Protein AF-0000000068763273 (afdb_homodimer)

Sequence (334 aa):
MLQVAVQGANAMRDIQFARLALFHGQPDSAKKLTDDAAALLAADDASWAKFVKTDAKAKMIADRYVIINASIALSEDYVATPEKESAIQSANEKLAKGDQKGAIDTLRLAGIGVIENQYLMPLNQTRKAVAQAQELLKAGKYYEANLVLKGAEEGIVVDSEMLVAGNMLQVAVQGANAMRDIQFARLALFHGQPDSAKKLTDDAAALLAADDASWAKFVKTDAKAKMIADRYVIINASIALSEDYVATPEKESAIQSANEKLAKGDQKGAIDTLRLAGIGVIENQYLMPLNQTRKAVAQAQELLKAGKYYEANLVLKGAEEGIVVDSEMLVAGN

Foldseek 3Di:
DQDADQLQVQLLVLLVVLLVCLVVPNLVSSLVSLVSSLVSLVDDPVVQVSQFDDPDDDPDPPFTWGFHDKDKDWDPPDDDDPLQVVLQVVLVVCVVVVNNVVSVVSNQVSQIKMKMKTKIFRSVLLSVLSVVLNVCSVVVVSVVSSVSSVVRSVRIDIDMDTPHGGD/DQDADQLQVQLLVLLVVLLVCLVVPNLVSSLVSLVSSLVSLVDDPVVQVSQFDDPPPPPDPPFTWGFHDKDKDWDPPDDDDPLQVVLQVVLVVCVVVVNNVVSVVSNQVSQIKMKMKTKIFRSVLLSVLSVVLNVCSVVVVSVVSSVSSVVRNVRIDIDMDTPHGGD

Secondary structure (DSSP, 8-state):
-----HHHHHHHHHHHHHHHHHHTT-HHHHHHHHHHHHHHHTS-HHHHHTTB-SS--TT--SS-EEEEEEEEEE-TT----HHHHHHHHHHHHHHHTT-HHHHHHHHHHTT--EEEEEEEEEHHHHHHHHHHHHHHHHTT-HHHHHHHHHHHHHT-EEEEEEEE---/-----HHHHHHHHHHHHHHHHHHTT-HHHHHHHHHHHHHHHTS-HHHHHTTB-SSS-TTS-SS-EEEEEEEEEE-TT----HHHHHHHHHHHHHHHTT-HHHHHHHHHHTT--EEEEEEEEEHHHHHHHHHHHHHHHHTT-HHHHHHHHHHHHHT-EEEEEEEE---

InterPro domains:
  IPR021236 Uncharacterised protein family YfdX [NF007645] (3-166)
  IPR021236 Uncharacterised protein family YfdX [PF10938] (11-162)

Structure (mmCIF, N/CA/C/O backbone):
data_AF-0000000068763273-model_v1
#
loop_
_entity.id
_entity.type
_entity.pdbx_description
1 polymer 'YfdX protein'
#
loop_
_atom_site.group_PDB
_atom_site.id
_atom_site.type_symbol
_atom_site.label_atom_id
_atom_site.label_alt_id
_atom_site.label_comp_id
_atom_site.label_asym_id
_atom_site.label_entity_id
_atom_site.label_seq_id
_atom_site.pdbx_PDB_ins_code
_atom_site.Cartn_x
_atom_site.Cartn_y
_atom_site.Cartn_z
_atom_site.occupancy
_atom_site.B_iso_or_equiv
_atom_site.auth_seq_id
_atom_site.auth_comp_id
_atom_site.auth_asym_id
_atom_site.auth_atom_id
_atom_site.pdbx_PDB_model_num
ATOM 1 N N . MET A 1 1 ? -6.41 -30.469 -10.773 1 52.53 1 MET A N 1
ATOM 2 C CA . MET A 1 1 ? -6.211 -29.094 -10.305 1 52.53 1 MET A CA 1
ATOM 3 C C . MET A 1 1 ? -4.793 -28.625 -10.602 1 52.53 1 MET A C 1
ATOM 5 O O . MET A 1 1 ? -3.863 -29.422 -10.664 1 52.53 1 MET A O 1
ATOM 9 N N . LEU A 1 2 ? -4.73 -27.469 -11.164 1 65.5 2 LEU A N 1
ATOM 10 C CA . LEU A 1 2 ? -3.4 -26.984 -11.531 1 65.5 2 LEU A CA 1
ATOM 11 C C . LEU A 1 2 ? -2.473 -26.969 -10.328 1 65.5 2 LEU A C 1
ATOM 13 O O . LEU A 1 2 ? -2.875 -26.562 -9.234 1 65.5 2 LEU A O 1
ATOM 17 N N . GLN A 1 3 ? -1.461 -27.812 -10.375 1 82.81 3 GLN A N 1
ATOM 18 C CA . GLN A 1 3 ? -0.474 -27.844 -9.305 1 82.81 3 GLN A CA 1
ATOM 19 C C . GLN A 1 3 ? 0.311 -26.547 -9.227 1 82.81 3 GLN A C 1
ATOM 21 O O . GLN A 1 3 ? 0.82 -26.062 -10.234 1 82.81 3 GLN A O 1
ATOM 26 N N . VAL A 1 4 ? 0.179 -25.906 -8.141 1 90.62 4 VAL A N 1
ATOM 27 C CA . VAL A 1 4 ? 0.873 -24.641 -7.883 1 90.62 4 VAL A CA 1
ATOM 28 C C . VAL A 1 4 ? 1.956 -24.859 -6.832 1 90.62 4 VAL A C 1
ATOM 30 O O . VAL A 1 4 ? 1.748 -25.578 -5.855 1 90.62 4 VAL A O 1
ATOM 33 N N . ALA A 1 5 ? 3.055 -24.344 -7.102 1 92.88 5 ALA A N 1
ATOM 34 C CA . ALA A 1 5 ? 4.168 -24.484 -6.164 1 92.88 5 ALA A CA 1
ATOM 35 C C . ALA A 1 5 ? 4.027 -23.484 -5.008 1 92.88 5 ALA A C 1
ATOM 37 O O . ALA A 1 5 ? 4.461 -22.344 -5.113 1 92.88 5 ALA A O 1
ATOM 38 N N . VAL A 1 6 ? 3.576 -23.969 -3.898 1 93.06 6 VAL A N 1
ATOM 39 C CA . VAL A 1 6 ? 3.361 -23.141 -2.717 1 93.06 6 VAL A CA 1
ATOM 40 C C . VAL A 1 6 ? 4.699 -22.594 -2.221 1 93.06 6 VAL A C 1
ATOM 42 O O . VAL A 1 6 ? 4.777 -21.453 -1.768 1 93.06 6 VAL A O 1
ATOM 45 N N . GLN A 1 7 ? 5.715 -23.375 -2.318 1 95.62 7 GLN A N 1
ATOM 46 C CA . GLN A 1 7 ? 7.023 -22.922 -1.874 1 95.62 7 GLN A CA 1
ATOM 47 C C . GLN A 1 7 ? 7.492 -21.719 -2.693 1 95.62 7 GLN A C 1
ATOM 49 O O . GLN A 1 7 ? 8.133 -20.812 -2.162 1 95.62 7 GLN A O 1
ATOM 54 N N . GLY A 1 8 ? 7.207 -21.75 -4.012 1 97.31 8 GLY A N 1
ATOM 55 C CA . GLY A 1 8 ? 7.527 -20.609 -4.844 1 97.31 8 GLY A CA 1
ATOM 56 C C . GLY A 1 8 ? 6.727 -19.359 -4.484 1 97.31 8 GLY A C 1
ATOM 57 O O . GLY A 1 8 ? 7.266 -18.266 -4.449 1 97.31 8 GLY A O 1
ATOM 58 N N . ALA A 1 9 ? 5.445 -19.531 -4.195 1 97.12 9 ALA A N 1
ATOM 59 C CA . ALA A 1 9 ? 4.598 -18.422 -3.768 1 97.12 9 ALA A CA 1
ATOM 60 C C . ALA A 1 9 ? 5.109 -17.812 -2.463 1 97.12 9 ALA A C 1
ATOM 62 O O . ALA A 1 9 ? 5.145 -16.594 -2.314 1 97.12 9 ALA A O 1
ATOM 63 N N . ASN A 1 10 ? 5.469 -18.672 -1.556 1 97.94 10 ASN A N 1
ATOM 64 C CA . ASN A 1 10 ? 6.004 -18.203 -0.282 1 97.94 10 ASN A CA 1
ATOM 65 C C . ASN A 1 10 ? 7.316 -17.438 -0.47 1 97.94 10 ASN A C 1
ATOM 67 O O . ASN A 1 10 ? 7.566 -16.453 0.219 1 97.94 10 ASN A O 1
ATOM 71 N N . ALA A 1 11 ? 8.125 -17.953 -1.334 1 98.5 11 ALA A N 1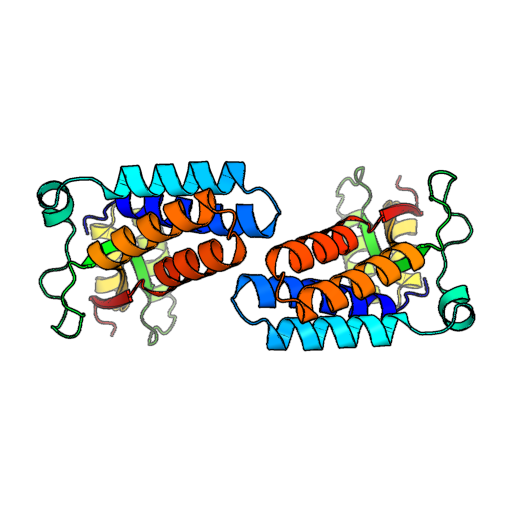
ATOM 72 C CA . ALA A 1 11 ? 9.367 -17.234 -1.627 1 98.5 11 ALA A CA 1
ATOM 73 C C . ALA A 1 11 ? 9.086 -15.836 -2.146 1 98.5 11 ALA A C 1
ATOM 75 O O . ALA A 1 11 ? 9.719 -14.867 -1.72 1 98.5 11 ALA A O 1
ATOM 76 N N . MET A 1 12 ? 8.102 -15.75 -3.053 1 98.69 12 MET A N 1
ATOM 77 C CA . MET A 1 12 ? 7.738 -14.445 -3.611 1 98.69 12 MET A CA 1
ATOM 78 C C . MET A 1 12 ? 7.172 -13.531 -2.533 1 98.69 12 MET A C 1
ATOM 80 O O . MET A 1 12 ? 7.441 -12.328 -2.525 1 98.69 12 MET A O 1
ATOM 84 N N . ARG A 1 13 ? 6.414 -14.062 -1.661 1 98.5 13 ARG A N 1
ATOM 85 C CA . ARG A 1 13 ? 5.887 -13.297 -0.537 1 98.5 13 ARG A CA 1
ATOM 86 C C . ARG A 1 13 ? 7.016 -12.75 0.335 1 98.5 13 ARG A C 1
ATOM 88 O O . ARG A 1 13 ? 7.012 -11.578 0.712 1 98.5 13 ARG A O 1
ATOM 95 N N . ASP A 1 14 ? 7.965 -13.609 0.635 1 98.88 14 ASP A N 1
ATOM 96 C CA . ASP A 1 14 ? 9.117 -13.18 1.427 1 98.88 14 ASP A CA 1
ATOM 97 C C . ASP A 1 14 ? 9.875 -12.062 0.725 1 98.88 14 ASP A C 1
ATOM 99 O O . ASP A 1 14 ? 10.352 -11.125 1.372 1 98.88 14 ASP A O 1
ATOM 103 N N . ILE A 1 15 ? 10 -12.219 -0.582 1 98.94 15 ILE A N 1
ATOM 104 C CA . ILE A 1 15 ? 10.664 -11.188 -1.372 1 98.94 15 ILE A CA 1
ATOM 105 C C . ILE A 1 15 ? 9.914 -9.859 -1.224 1 98.94 15 ILE A C 1
ATOM 107 O O . ILE A 1 15 ? 10.531 -8.82 -0.982 1 98.94 15 ILE A O 1
ATOM 111 N N . GLN A 1 16 ? 8.641 -9.898 -1.344 1 98.62 16 GLN A N 1
ATOM 112 C CA . GLN A 1 16 ? 7.816 -8.703 -1.205 1 98.62 16 GLN A CA 1
ATOM 113 C C . GLN A 1 16 ? 7.965 -8.086 0.185 1 98.62 16 GLN A C 1
ATOM 115 O O . GLN A 1 16 ? 8.141 -6.875 0.319 1 98.62 16 GLN A O 1
ATOM 120 N N . PHE A 1 17 ? 7.934 -8.883 1.164 1 98.81 17 PHE A N 1
ATOM 121 C CA . PHE A 1 17 ? 8.039 -8.406 2.537 1 98.81 17 PHE A CA 1
ATOM 122 C C . PHE A 1 17 ? 9.43 -7.855 2.812 1 98.81 17 PHE A C 1
ATOM 124 O O . PHE A 1 17 ? 9.594 -6.906 3.584 1 98.81 17 PHE A O 1
ATOM 131 N N . ALA A 1 18 ? 10.422 -8.484 2.244 1 98.94 18 ALA A N 1
ATOM 132 C CA . ALA A 1 18 ? 11.773 -7.961 2.395 1 98.94 18 ALA A CA 1
ATOM 133 C C . ALA A 1 18 ? 11.883 -6.539 1.854 1 98.94 18 ALA A C 1
ATOM 135 O O . ALA A 1 18 ? 12.492 -5.672 2.486 1 98.94 18 ALA A O 1
ATOM 136 N N . ARG A 1 19 ? 11.32 -6.324 0.702 1 98.94 19 ARG A N 1
ATOM 137 C CA . ARG A 1 19 ? 11.328 -4.98 0.134 1 98.94 19 ARG A CA 1
ATOM 138 C C . ARG A 1 19 ? 10.617 -3.992 1.056 1 98.94 19 ARG A C 1
ATOM 140 O O . ARG A 1 19 ? 11.117 -2.889 1.289 1 98.94 19 ARG A O 1
ATOM 147 N N . LEU A 1 20 ? 9.5 -4.406 1.573 1 98.75 20 LEU A N 1
ATOM 148 C CA . LEU A 1 20 ? 8.75 -3.541 2.482 1 98.75 20 LEU A CA 1
ATOM 149 C C . LEU A 1 20 ? 9.555 -3.264 3.75 1 98.75 20 LEU A C 1
ATOM 151 O O . LEU A 1 20 ? 9.562 -2.135 4.246 1 98.75 20 LEU A O 1
ATOM 155 N N . ALA A 1 21 ? 10.172 -4.301 4.238 1 98.88 21 ALA A N 1
ATOM 156 C CA . ALA A 1 21 ? 11.008 -4.117 5.422 1 98.88 21 ALA A CA 1
ATOM 157 C C . ALA A 1 21 ? 12.094 -3.072 5.172 1 98.88 21 ALA A C 1
ATOM 159 O O . ALA A 1 21 ? 12.352 -2.223 6.027 1 98.88 21 ALA A O 1
ATOM 160 N N . LEU A 1 22 ? 12.688 -3.123 4 1 98.88 22 LEU A N 1
ATOM 161 C CA . LEU A 1 22 ? 13.68 -2.121 3.633 1 98.88 22 LEU A CA 1
ATOM 162 C C . LEU A 1 22 ? 13.047 -0.735 3.547 1 98.88 22 LEU A C 1
ATOM 164 O O . LEU A 1 22 ? 13.594 0.235 4.074 1 98.88 22 LEU A O 1
ATOM 168 N N . PHE A 1 23 ? 11.891 -0.666 2.947 1 98.62 23 PHE A N 1
ATOM 169 C CA . PHE A 1 23 ? 11.18 0.598 2.791 1 98.62 23 PHE A CA 1
ATOM 170 C C . PHE A 1 23 ? 10.883 1.221 4.148 1 98.62 23 PHE A C 1
ATOM 172 O O . PHE A 1 23 ? 10.898 2.443 4.297 1 98.62 23 PHE A O 1
ATOM 179 N N . HIS A 1 24 ? 10.719 0.433 5.141 1 98.31 24 HIS A N 1
ATOM 180 C CA . HIS A 1 24 ? 10.383 0.896 6.48 1 98.31 24 HIS A CA 1
ATOM 181 C C . HIS A 1 24 ? 11.617 0.993 7.363 1 98.31 24 HIS A C 1
ATOM 183 O O . HIS A 1 24 ? 11.516 1.242 8.562 1 98.31 24 HIS A O 1
ATOM 189 N N . GLY A 1 25 ? 12.836 0.728 6.84 1 98.31 25 GLY A N 1
ATOM 190 C CA . GLY A 1 25 ? 14.07 0.897 7.582 1 98.31 25 GLY A CA 1
ATOM 191 C C . GLY A 1 25 ? 14.383 -0.272 8.5 1 98.31 25 GLY A C 1
ATOM 192 O O . GLY A 1 25 ? 14.922 -0.086 9.594 1 98.31 25 GLY A O 1
ATOM 193 N N . GLN A 1 26 ? 14.039 -1.427 8.07 1 98.69 26 GLN A N 1
ATOM 194 C CA . GLN A 1 26 ? 14.273 -2.633 8.859 1 98.69 26 GLN A CA 1
ATOM 195 C C . GLN A 1 26 ? 15.188 -3.607 8.117 1 98.69 26 GLN A C 1
ATOM 197 O O . GLN A 1 26 ? 14.742 -4.684 7.707 1 98.69 26 GLN A O 1
ATOM 202 N N . PRO A 1 27 ? 16.484 -3.348 8.016 1 98.62 27 PRO A N 1
ATOM 203 C CA . PRO A 1 27 ? 17.391 -4.164 7.211 1 98.62 27 PRO A CA 1
ATOM 204 C C . PRO A 1 27 ? 17.578 -5.574 7.773 1 98.62 27 PRO A C 1
ATOM 206 O O . PRO A 1 27 ? 17.75 -6.527 7.012 1 98.62 27 PRO A O 1
ATOM 209 N N . ASP A 1 28 ? 17.516 -5.734 9.094 1 98.75 28 ASP A N 1
ATOM 210 C CA . ASP A 1 28 ? 17.672 -7.066 9.672 1 98.75 28 ASP A CA 1
ATOM 211 C C . ASP A 1 28 ? 16.5 -7.973 9.273 1 98.75 28 ASP A C 1
ATOM 213 O O . ASP A 1 28 ? 16.719 -9.133 8.922 1 98.75 28 ASP A O 1
ATOM 217 N N . SER A 1 29 ? 15.375 -7.422 9.367 1 98.88 29 SER A N 1
ATOM 218 C CA . SER A 1 29 ? 14.203 -8.172 8.914 1 98.88 29 SER A CA 1
ATOM 219 C C . SER A 1 29 ? 14.305 -8.508 7.434 1 98.88 29 SER A C 1
ATOM 221 O O . SER A 1 29 ? 13.977 -9.625 7.02 1 98.88 29 SER A O 1
ATOM 223 N N . ALA A 1 30 ? 14.742 -7.527 6.652 1 98.94 30 ALA A N 1
ATOM 224 C CA . ALA A 1 30 ? 14.891 -7.75 5.215 1 98.94 30 ALA A CA 1
ATOM 225 C C . ALA A 1 30 ? 15.891 -8.867 4.938 1 98.94 30 ALA A C 1
ATOM 227 O O . ALA A 1 30 ? 15.664 -9.711 4.062 1 98.94 30 ALA A O 1
ATOM 228 N N . LYS A 1 31 ? 16.953 -8.898 5.66 1 98.88 31 LYS A N 1
ATOM 229 C CA . LYS A 1 31 ? 17.969 -9.945 5.512 1 98.88 31 LYS A CA 1
ATOM 230 C C . LYS A 1 31 ? 17.375 -11.32 5.809 1 98.88 31 LYS A C 1
ATOM 232 O O . LYS A 1 31 ? 17.547 -12.266 5.031 1 98.88 31 LYS A O 1
ATOM 237 N N . LYS A 1 32 ? 16.688 -11.391 6.906 1 98.94 32 LYS A N 1
ATOM 238 C CA . LYS A 1 32 ? 16.078 -12.664 7.281 1 98.94 32 LYS A CA 1
ATOM 239 C C . LYS A 1 32 ? 15.094 -13.141 6.215 1 98.94 32 LYS A C 1
ATOM 241 O O . LYS A 1 32 ? 15.109 -14.312 5.824 1 98.94 32 LYS A O 1
ATOM 246 N N . LEU A 1 33 ? 14.227 -12.25 5.77 1 98.94 33 LEU A N 1
ATOM 247 C CA . LEU A 1 33 ? 13.219 -12.578 4.77 1 98.94 33 LEU A CA 1
ATOM 248 C C . LEU A 1 33 ? 13.875 -12.992 3.453 1 98.94 33 LEU A C 1
ATOM 250 O O . LEU A 1 33 ? 13.398 -13.906 2.783 1 98.94 33 LEU A O 1
ATOM 254 N N . THR A 1 34 ? 14.969 -12.281 3.062 1 98.94 34 THR A N 1
ATOM 255 C CA . THR A 1 34 ? 15.703 -12.641 1.856 1 98.94 34 THR A CA 1
ATOM 256 C C . THR A 1 34 ? 16.344 -14.016 2.004 1 98.94 34 THR A C 1
ATOM 258 O O . THR A 1 34 ? 16.312 -14.82 1.073 1 98.94 34 THR A O 1
ATOM 261 N N . ASP A 1 35 ? 16.859 -14.281 3.188 1 98.88 35 ASP A N 1
ATOM 262 C CA . ASP A 1 35 ? 17.438 -15.602 3.461 1 98.88 35 ASP A CA 1
ATOM 263 C C . ASP A 1 35 ? 16.359 -16.688 3.395 1 98.88 35 ASP A C 1
ATOM 265 O O . ASP A 1 35 ? 16.594 -17.766 2.842 1 98.88 35 ASP A O 1
ATOM 269 N N . ASP A 1 36 ? 15.227 -16.438 3.953 1 98.81 36 ASP A N 1
ATOM 270 C CA . ASP A 1 36 ? 14.125 -17.391 3.908 1 98.81 36 ASP A CA 1
ATOM 271 C C . ASP A 1 36 ? 13.695 -17.672 2.467 1 98.81 36 ASP A C 1
ATOM 273 O O . ASP A 1 36 ? 13.445 -18.812 2.1 1 98.81 36 ASP A O 1
ATOM 277 N N . ALA A 1 37 ? 13.602 -16.625 1.7 1 98.81 37 ALA A N 1
ATOM 278 C CA . ALA A 1 37 ? 13.266 -16.797 0.289 1 98.81 37 ALA A CA 1
ATOM 279 C C . ALA A 1 37 ? 14.297 -17.672 -0.413 1 98.81 37 ALA A C 1
ATOM 281 O O . ALA A 1 37 ? 13.938 -18.578 -1.18 1 98.81 37 ALA A O 1
ATOM 282 N N . ALA A 1 38 ? 15.602 -17.406 -0.15 1 98.75 38 ALA A N 1
ATOM 283 C CA . ALA A 1 38 ? 16.672 -18.203 -0.743 1 98.75 38 ALA A CA 1
ATOM 284 C C . ALA A 1 38 ? 16.531 -19.672 -0.383 1 98.75 38 ALA A C 1
ATOM 286 O O . ALA A 1 38 ? 16.703 -20.547 -1.237 1 98.75 38 ALA A O 1
ATOM 287 N N . ALA A 1 39 ? 16.172 -19.906 0.835 1 98.19 39 ALA A N 1
ATOM 288 C CA . ALA A 1 39 ? 16.016 -21.281 1.3 1 98.19 39 ALA A CA 1
ATOM 289 C C . ALA A 1 39 ? 14.859 -21.984 0.587 1 98.19 39 ALA A C 1
ATOM 291 O O . ALA A 1 39 ? 14.969 -23.141 0.199 1 98.19 39 ALA A O 1
ATOM 292 N N . LEU A 1 40 ? 13.773 -21.344 0.382 1 97.5 40 LEU A N 1
ATOM 293 C CA . LEU A 1 40 ? 12.602 -21.875 -0.293 1 97.5 40 LEU A CA 1
ATOM 294 C C . LEU A 1 40 ? 12.898 -22.156 -1.763 1 97.5 40 LEU A C 1
ATOM 296 O O . LEU A 1 40 ? 12.383 -23.125 -2.334 1 97.5 40 LEU A O 1
ATOM 300 N N . LEU A 1 41 ? 13.773 -21.344 -2.316 1 98 41 LEU A N 1
ATOM 301 C CA . LEU A 1 41 ? 14.086 -21.453 -3.738 1 98 41 LEU A CA 1
ATOM 302 C C . LEU A 1 41 ? 15.164 -22.5 -3.982 1 98 41 LEU A C 1
ATOM 304 O O . LEU A 1 41 ? 15.375 -22.922 -5.121 1 98 41 LEU A O 1
ATOM 308 N N . ALA A 1 42 ? 15.828 -22.891 -2.967 1 95.12 42 ALA A N 1
ATOM 309 C CA . ALA A 1 42 ? 17.047 -23.672 -3.09 1 95.12 42 ALA A CA 1
ATOM 310 C C . ALA A 1 42 ? 16.719 -25.141 -3.387 1 95.12 42 ALA A C 1
ATOM 312 O O . ALA A 1 42 ? 17.625 -25.938 -3.648 1 95.12 42 ALA A O 1
ATOM 313 N N . ALA A 1 43 ? 15.477 -25.5 -3.367 1 86.38 43 ALA A N 1
ATOM 314 C CA . ALA A 1 43 ? 15.156 -26.891 -3.695 1 86.38 43 ALA A CA 1
ATOM 315 C C . ALA A 1 43 ? 15.727 -27.281 -5.055 1 86.38 43 ALA A C 1
ATOM 317 O O . ALA A 1 43 ? 15.93 -26.422 -5.918 1 86.38 43 ALA A O 1
ATOM 318 N N . ASP A 1 44 ? 15.969 -28.562 -5.18 1 85.88 44 ASP A N 1
ATOM 319 C CA . ASP A 1 44 ? 16.562 -29.016 -6.43 1 85.88 44 ASP A CA 1
ATOM 320 C C . ASP A 1 44 ? 15.562 -28.938 -7.578 1 85.88 44 ASP A C 1
ATOM 322 O O . ASP A 1 44 ? 14.359 -28.797 -7.352 1 85.88 44 ASP A O 1
ATOM 326 N N . ASP A 1 45 ? 16.078 -28.969 -8.727 1 81.94 45 ASP A N 1
ATOM 327 C CA . ASP A 1 45 ? 15.273 -28.812 -9.938 1 81.94 45 ASP A CA 1
ATOM 328 C C . ASP A 1 45 ? 14.172 -29.859 -10.008 1 81.94 45 ASP A C 1
ATOM 330 O O . ASP A 1 45 ? 13.062 -29.578 -10.477 1 81.94 45 ASP A O 1
ATOM 334 N N . ALA A 1 46 ? 14.461 -31.094 -9.578 1 83.69 46 ALA A N 1
ATOM 335 C CA . ALA A 1 46 ? 13.484 -32.188 -9.617 1 83.69 46 ALA A CA 1
ATOM 336 C C . ALA A 1 46 ? 12.258 -31.859 -8.766 1 83.69 46 ALA A C 1
ATOM 338 O O . ALA A 1 46 ? 11.133 -32.188 -9.133 1 83.69 46 ALA A O 1
ATOM 339 N N . SER A 1 47 ? 12.531 -31.188 -7.762 1 89.5 47 SER A N 1
ATOM 340 C CA . SER A 1 47 ? 11.461 -30.797 -6.848 1 89.5 47 SER A CA 1
ATOM 341 C C . SER A 1 47 ? 10.523 -29.781 -7.488 1 89.5 47 SER A C 1
ATOM 343 O O . SER A 1 47 ? 9.359 -29.672 -7.102 1 89.5 47 SER A O 1
ATOM 345 N N . TRP A 1 48 ? 11.039 -29.062 -8.5 1 93.19 48 TRP A N 1
ATOM 346 C CA . TRP A 1 48 ? 10.273 -28 -9.148 1 93.19 48 TRP A CA 1
ATOM 347 C C . TRP A 1 48 ? 9.602 -28.516 -10.422 1 93.19 48 TRP A C 1
ATOM 349 O O . TRP A 1 48 ? 8.688 -27.891 -10.945 1 93.19 48 TRP A O 1
ATOM 359 N N . ALA A 1 49 ? 10.016 -29.641 -10.93 1 88.75 49 ALA A N 1
ATOM 360 C CA . ALA A 1 49 ? 9.688 -30.125 -12.273 1 88.75 49 ALA A CA 1
ATOM 361 C C . ALA A 1 49 ? 8.18 -30.234 -12.469 1 88.75 49 ALA A C 1
ATOM 363 O O . ALA A 1 49 ? 7.66 -29.875 -13.523 1 88.75 49 ALA A O 1
ATOM 364 N N . LYS A 1 50 ? 7.488 -30.703 -11.508 1 88.88 50 LYS A N 1
ATOM 365 C CA . LYS A 1 50 ? 6.055 -30.953 -11.648 1 88.88 50 LYS A CA 1
ATOM 366 C C . LYS A 1 50 ? 5.277 -29.641 -11.727 1 88.88 50 LYS A C 1
ATOM 368 O O . LYS A 1 50 ? 4.098 -29.641 -12.086 1 88.88 50 LYS A O 1
ATOM 373 N N . PHE A 1 51 ? 5.871 -28.625 -11.375 1 92 51 PHE A N 1
ATOM 374 C CA . PHE A 1 51 ? 5.199 -27.328 -11.359 1 92 51 PHE A CA 1
ATOM 375 C C . PHE A 1 51 ? 5.613 -26.5 -12.562 1 92 51 PHE A C 1
ATOM 377 O O . PHE A 1 51 ? 5.09 -25.406 -12.773 1 92 51 PHE A O 1
ATOM 384 N N . VAL A 1 52 ? 6.598 -26.875 -13.297 1 90.69 52 VAL A N 1
ATOM 385 C CA . VAL A 1 52 ? 7.121 -26.109 -14.422 1 90.69 52 VAL A CA 1
ATOM 386 C C . VAL A 1 52 ? 6.121 -26.156 -15.578 1 90.69 52 VAL A C 1
ATOM 388 O O . VAL A 1 52 ? 5.578 -27.203 -15.906 1 90.69 52 VAL A O 1
ATOM 391 N N . LYS A 1 53 ? 5.855 -24.969 -16.062 1 86.94 53 LYS A N 1
ATOM 392 C CA . LYS A 1 53 ? 5.004 -24.875 -17.25 1 86.94 53 LYS A CA 1
ATOM 393 C C . LYS A 1 53 ? 5.742 -25.375 -18.5 1 86.94 53 LYS A C 1
ATOM 395 O O . LYS A 1 53 ? 6.762 -24.797 -18.891 1 86.94 53 LYS A O 1
ATOM 400 N N . THR A 1 54 ? 5.383 -26.453 -19.078 1 78.62 54 THR A N 1
ATOM 401 C CA . THR A 1 54 ? 6.102 -27.094 -20.188 1 78.62 54 THR A CA 1
ATOM 402 C C . THR A 1 54 ? 5.59 -26.578 -21.531 1 78.62 54 THR A C 1
ATOM 404 O O . THR A 1 54 ? 6.324 -26.578 -22.516 1 78.62 54 THR A O 1
ATOM 407 N N . ASP A 1 55 ? 4.359 -26.156 -21.656 1 71.38 55 ASP A N 1
ATOM 408 C CA . ASP A 1 55 ? 3.844 -25.766 -22.953 1 71.38 55 ASP A CA 1
ATOM 409 C C . ASP A 1 55 ? 4.008 -24.266 -23.188 1 71.38 55 ASP A C 1
ATOM 411 O O . ASP A 1 55 ? 3.451 -23.703 -24.141 1 71.38 55 ASP A O 1
ATOM 415 N N . ALA A 1 56 ? 4.605 -23.578 -22.219 1 57.12 56 ALA A N 1
ATOM 416 C CA . ALA A 1 56 ? 4.535 -22.125 -22.391 1 57.12 56 ALA A CA 1
ATOM 417 C C . ALA A 1 56 ? 5.117 -21.703 -23.734 1 57.12 56 ALA A C 1
ATOM 419 O O . ALA A 1 56 ? 6.039 -22.344 -24.25 1 57.12 56 ALA A O 1
ATOM 420 N N . LYS A 1 57 ? 4.324 -21.016 -24.484 1 54.59 57 LYS A N 1
ATOM 421 C CA . LYS A 1 57 ? 4.77 -20.391 -25.734 1 54.59 57 LYS A CA 1
ATOM 422 C C . LYS A 1 57 ? 6.207 -19.891 -25.609 1 54.59 57 LYS A C 1
ATOM 424 O O . LYS A 1 57 ? 6.699 -19.688 -24.5 1 54.59 57 LYS A O 1
ATOM 429 N N . ALA A 1 58 ? 6.973 -19.672 -26.641 1 52.25 58 ALA A N 1
ATOM 430 C CA . ALA A 1 58 ? 8.312 -19.344 -27.109 1 52.25 58 ALA A CA 1
ATOM 431 C C . ALA A 1 58 ? 8.961 -18.266 -26.25 1 52.25 58 ALA A C 1
ATOM 433 O O . ALA A 1 58 ? 10.18 -18.094 -26.266 1 52.25 58 ALA A O 1
ATOM 434 N N . LYS A 1 59 ? 8.172 -17.344 -25.797 1 52.59 59 LYS A N 1
ATOM 435 C CA . LYS A 1 59 ? 8.945 -16.141 -25.469 1 52.59 59 LYS A CA 1
ATOM 436 C C . LYS A 1 59 ? 9.711 -16.328 -24.156 1 52.59 59 LYS A C 1
ATOM 438 O O . LYS A 1 59 ? 10.336 -15.383 -23.672 1 52.59 59 LYS A O 1
ATOM 443 N N . MET A 1 60 ? 9.5 -17.672 -23.594 1 55.03 60 MET A N 1
ATOM 444 C CA . MET A 1 60 ? 10.156 -17.766 -22.281 1 55.03 60 MET A CA 1
ATOM 445 C C . MET A 1 60 ? 11.672 -17.797 -22.438 1 55.03 60 MET A C 1
ATOM 447 O O . MET A 1 60 ? 12.195 -18.422 -23.375 1 55.03 60 MET A O 1
ATOM 451 N N . ILE A 1 61 ? 12.25 -16.859 -22.047 1 58.72 61 ILE A N 1
ATOM 452 C CA . ILE A 1 61 ? 13.711 -16.875 -21.953 1 58.72 61 ILE A CA 1
ATOM 453 C C . ILE A 1 61 ? 14.172 -18.219 -21.391 1 58.72 61 ILE A C 1
ATOM 455 O O . ILE A 1 61 ? 13.375 -18.984 -20.844 1 58.72 61 ILE A O 1
ATOM 459 N N . ALA A 1 62 ? 15.312 -18.578 -21.719 1 73.75 62 ALA A N 1
ATOM 460 C CA . ALA A 1 62 ? 16 -19.797 -21.281 1 73.75 62 ALA A CA 1
ATOM 461 C C . ALA A 1 62 ? 15.914 -19.953 -19.766 1 73.75 62 ALA A C 1
ATOM 463 O O . ALA A 1 62 ? 16.922 -19.797 -19.062 1 73.75 62 ALA A O 1
ATOM 464 N N . ASP A 1 63 ? 14.688 -19.969 -19.188 1 87.56 63 ASP A N 1
ATOM 465 C CA . ASP A 1 63 ? 14.477 -20.266 -17.781 1 87.56 63 ASP A CA 1
ATOM 466 C C . ASP A 1 63 ? 13.359 -21.297 -17.594 1 87.56 63 ASP A C 1
ATOM 468 O O . ASP A 1 63 ? 12.68 -21.656 -18.562 1 87.56 63 ASP A O 1
ATOM 472 N N . ARG A 1 64 ? 13.344 -21.938 -16.438 1 89.94 64 ARG A N 1
ATOM 473 C CA . ARG A 1 64 ? 12.211 -22.766 -16.047 1 89.94 64 ARG A CA 1
ATOM 474 C C . ARG A 1 64 ? 11.141 -21.938 -15.352 1 89.94 64 ARG A C 1
ATOM 476 O O . ARG A 1 64 ? 11.375 -21.375 -14.281 1 89.94 64 ARG A O 1
ATOM 483 N N . TYR A 1 65 ? 9.977 -21.891 -15.992 1 92.75 65 TYR A N 1
ATOM 484 C CA . TYR A 1 65 ? 8.883 -21.094 -15.445 1 92.75 65 TYR A CA 1
ATOM 485 C C 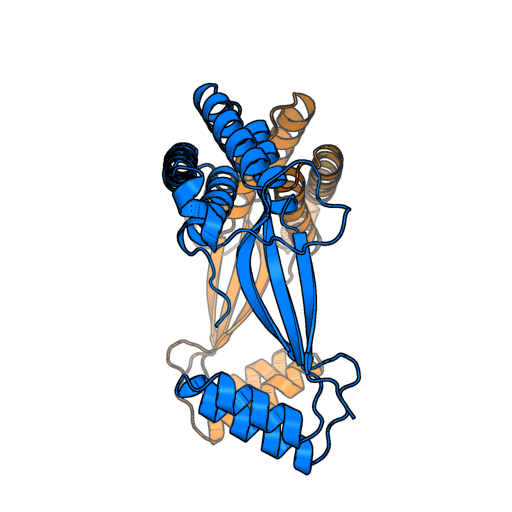. TYR A 1 65 ? 7.969 -21.938 -14.57 1 92.75 65 TYR A C 1
ATOM 487 O O . TYR A 1 65 ? 7.281 -22.844 -15.062 1 92.75 65 TYR A O 1
ATOM 495 N N . VAL A 1 66 ? 7.949 -21.609 -13.289 1 93.88 66 VAL A N 1
ATOM 496 C CA . VAL A 1 66 ? 7.219 -22.375 -12.281 1 93.88 66 VAL A CA 1
ATOM 497 C C . VAL A 1 66 ? 5.883 -21.688 -11.984 1 93.88 66 VAL A C 1
ATOM 499 O O . VAL A 1 66 ? 5.836 -20.484 -11.734 1 93.88 66 VAL A O 1
ATOM 502 N N . ILE A 1 67 ? 4.836 -22.422 -11.984 1 94.12 67 ILE A N 1
ATOM 503 C CA . ILE A 1 67 ? 3.529 -21.891 -11.617 1 94.12 67 ILE A CA 1
ATOM 504 C C . ILE A 1 67 ? 3.453 -21.703 -10.102 1 94.12 67 ILE A C 1
ATOM 506 O O . ILE A 1 67 ? 3.5 -22.672 -9.352 1 94.12 67 ILE A O 1
ATOM 510 N N . ILE A 1 68 ? 3.301 -20.469 -9.727 1 96 68 ILE A N 1
ATOM 511 C CA . ILE A 1 68 ? 3.344 -20.25 -8.289 1 96 68 ILE A CA 1
ATOM 512 C C . ILE A 1 68 ? 1.972 -19.797 -7.793 1 96 68 ILE A C 1
ATOM 514 O O . ILE A 1 68 ? 1.72 -19.75 -6.586 1 96 68 ILE A O 1
ATOM 518 N N . ASN A 1 69 ? 1.132 -19.391 -8.664 1 94.06 69 ASN A N 1
ATOM 519 C CA . ASN A 1 69 ? -0.252 -19.016 -8.383 1 94.06 69 ASN A CA 1
ATOM 520 C C . ASN A 1 69 ? -1.135 -19.172 -9.617 1 94.06 69 ASN A C 1
ATOM 522 O O . ASN A 1 69 ? -0.643 -19.125 -10.742 1 94.06 69 ASN A O 1
ATOM 526 N N . ALA A 1 70 ? -2.352 -19.422 -9.367 1 90.19 70 ALA A N 1
ATOM 527 C CA . ALA A 1 70 ? -3.34 -19.453 -10.438 1 90.19 70 ALA A CA 1
ATOM 528 C C . ALA A 1 70 ? -4.672 -18.859 -9.977 1 90.19 70 ALA A C 1
ATOM 530 O O . ALA A 1 70 ? -5.035 -19 -8.805 1 90.19 70 ALA A O 1
ATOM 531 N N . SER A 1 71 ? -5.301 -18.188 -10.93 1 89.81 71 SER A N 1
ATOM 532 C CA . SER A 1 71 ? -6.621 -17.641 -10.641 1 89.81 71 SER A CA 1
ATOM 533 C C . SER A 1 71 ? -7.582 -17.875 -11.805 1 89.81 71 SER A C 1
ATOM 535 O O . SER A 1 71 ? -7.152 -18.062 -12.945 1 89.81 71 SER A O 1
ATOM 537 N N . ILE A 1 72 ? -8.859 -17.969 -11.469 1 86.81 72 ILE A N 1
ATOM 538 C CA . ILE A 1 72 ? -9.922 -18.109 -12.461 1 86.81 72 ILE A CA 1
ATOM 539 C C . ILE A 1 72 ? -10.758 -16.828 -12.516 1 86.81 72 ILE A C 1
ATOM 541 O O . ILE A 1 72 ? -11.086 -16.266 -11.477 1 86.81 72 ILE A O 1
ATOM 545 N N . ALA A 1 73 ? -10.969 -16.391 -13.703 1 88.94 73 ALA A N 1
ATOM 546 C CA . ALA A 1 73 ? -11.805 -15.211 -13.922 1 88.94 73 ALA A CA 1
ATOM 547 C C . ALA A 1 73 ? -12.805 -15.445 -15.055 1 88.94 73 ALA A C 1
ATOM 549 O O . ALA A 1 73 ? -12.609 -16.328 -15.891 1 88.94 73 ALA A O 1
ATOM 550 N N . LEU A 1 74 ? -13.898 -14.625 -14.938 1 90.56 74 LEU A N 1
ATOM 551 C CA . LEU A 1 74 ? -14.82 -14.641 -16.078 1 90.56 74 LEU A CA 1
ATOM 552 C C . LEU A 1 74 ? -14.195 -13.969 -17.281 1 90.56 74 LEU A C 1
ATOM 554 O O . LEU A 1 74 ? -13.391 -13.039 -17.141 1 90.56 74 LEU A O 1
ATOM 558 N N . SER A 1 75 ? -14.625 -14.438 -18.422 1 89.25 75 SER A N 1
ATOM 559 C CA . SER A 1 75 ? -14.117 -13.852 -19.656 1 89.25 75 SER A CA 1
ATOM 560 C C . SER A 1 75 ? -14.633 -12.422 -19.844 1 89.25 75 SER A C 1
ATOM 562 O O . SER A 1 75 ? -15.68 -12.062 -19.297 1 89.25 75 SER A O 1
ATOM 564 N N . GLU A 1 76 ? -13.883 -11.625 -20.531 1 85.75 76 GLU A N 1
ATOM 565 C CA . GLU A 1 76 ? -14.195 -10.219 -20.734 1 85.75 76 GLU A CA 1
ATOM 566 C C . GLU A 1 76 ? -15.531 -10.055 -21.469 1 85.75 76 GLU A C 1
ATOM 568 O O . GLU A 1 76 ? -16.203 -9.023 -21.328 1 85.75 76 GLU A O 1
ATOM 573 N N . ASP A 1 77 ? -15.969 -11.07 -22.25 1 86.19 77 ASP A N 1
ATOM 574 C CA . ASP A 1 77 ? -17.172 -10.984 -23.062 1 86.19 77 ASP A CA 1
ATOM 575 C C . ASP A 1 77 ? -18.406 -11.406 -22.281 1 86.19 77 ASP A C 1
ATOM 577 O O . ASP A 1 77 ? -19.5 -11.555 -22.844 1 86.19 77 ASP A O 1
ATOM 581 N N . TYR A 1 78 ? -18.219 -11.57 -21.094 1 90.94 78 TYR A N 1
ATOM 582 C CA . TYR A 1 78 ? -19.328 -11.961 -20.234 1 90.94 78 TYR A CA 1
ATOM 583 C C . TYR A 1 78 ? -20.453 -10.93 -20.297 1 90.94 78 TYR A C 1
ATOM 585 O O . TYR A 1 78 ? -20.203 -9.727 -20.125 1 90.94 78 TYR A O 1
ATOM 593 N N . VAL A 1 79 ? -21.656 -11.344 -20.547 1 91.5 79 VAL A N 1
ATOM 594 C CA . VAL A 1 79 ? -22.875 -10.555 -20.469 1 91.5 79 VAL A CA 1
ATOM 595 C C . VAL A 1 79 ? -23.828 -11.18 -19.453 1 91.5 79 VAL A C 1
ATOM 597 O O . VAL A 1 79 ? -24.188 -12.344 -19.562 1 91.5 79 VAL A O 1
ATOM 600 N N . ALA A 1 80 ? -24.172 -10.336 -18.469 1 91.88 80 ALA A N 1
ATOM 601 C CA . ALA A 1 80 ? -25 -10.836 -17.375 1 91.88 80 ALA A CA 1
ATOM 602 C C . ALA A 1 80 ? -26.422 -11.117 -17.859 1 91.88 80 ALA A C 1
ATOM 604 O O . ALA A 1 80 ? -27.016 -10.305 -18.578 1 91.88 80 ALA A O 1
ATOM 605 N N . THR A 1 81 ? -26.969 -12.32 -17.625 1 94.94 81 THR A N 1
ATOM 606 C CA . THR A 1 81 ? -28.375 -12.711 -17.688 1 94.94 81 THR A CA 1
ATOM 607 C C . THR A 1 81 ? -28.812 -13.398 -16.406 1 94.94 81 THR A C 1
ATOM 609 O O . THR A 1 81 ? -27.969 -13.852 -15.617 1 94.94 81 THR A O 1
ATOM 612 N N . PRO A 1 82 ? -30.047 -13.32 -16.094 1 95.19 82 PRO A N 1
ATOM 613 C CA . PRO A 1 82 ? -30.5 -14.008 -14.883 1 95.19 82 PRO A CA 1
ATOM 614 C C . PRO A 1 82 ? -30 -15.453 -14.812 1 95.19 82 PRO A C 1
ATOM 616 O O . PRO A 1 82 ? -29.625 -15.922 -13.734 1 95.19 82 PRO A O 1
ATOM 619 N N . GLU A 1 83 ? -30.016 -16.141 -15.961 1 94.44 83 GLU A N 1
ATOM 620 C CA . GLU A 1 83 ? -29.547 -17.516 -16.031 1 94.44 83 GLU A CA 1
ATOM 621 C C . GLU A 1 83 ? -28.062 -17.609 -15.672 1 94.44 83 GLU A C 1
ATOM 623 O O . GLU A 1 83 ? -27.656 -18.469 -14.891 1 94.44 83 GLU A O 1
ATOM 628 N N . LYS A 1 84 ? -27.312 -16.703 -16.266 1 95.31 84 LYS A N 1
ATOM 629 C CA . LYS A 1 84 ? -25.875 -16.719 -16.031 1 95.31 84 LYS A CA 1
ATOM 630 C C . LYS A 1 84 ? -25.562 -16.328 -14.586 1 95.31 84 LYS A C 1
ATOM 632 O O . LYS A 1 84 ? -24.656 -16.891 -13.969 1 95.31 84 LYS A O 1
ATOM 637 N N . GLU A 1 85 ? -26.234 -15.445 -14.016 1 95.5 85 GLU A N 1
ATOM 638 C CA . GLU A 1 85 ? -26.047 -15.047 -12.625 1 95.5 85 GLU A CA 1
ATOM 639 C C . GLU A 1 85 ? -26.328 -16.203 -11.672 1 95.5 85 GLU A C 1
ATOM 641 O O . GLU A 1 85 ? -25.609 -16.391 -10.68 1 95.5 85 GLU A O 1
ATOM 646 N N . SER A 1 86 ? -27.359 -16.891 -11.984 1 96.31 86 SER A N 1
ATOM 647 C CA . SER A 1 86 ? -27.672 -18.078 -11.188 1 96.31 86 SER A CA 1
ATOM 648 C C . SER A 1 86 ? -26.562 -19.125 -11.281 1 96.31 86 SER A C 1
ATOM 650 O O . SER A 1 86 ? -26.234 -19.766 -10.289 1 96.31 86 SER A O 1
ATOM 652 N N . ALA A 1 87 ? -26.109 -19.297 -12.461 1 96.12 87 ALA A N 1
ATOM 653 C CA . ALA A 1 87 ? -25.016 -20.234 -12.664 1 96.12 87 ALA A CA 1
ATOM 654 C C . ALA A 1 87 ? -23.766 -19.812 -11.883 1 96.12 87 ALA A C 1
ATOM 656 O O . ALA A 1 87 ? -23.062 -20.656 -11.312 1 96.12 87 ALA A O 1
ATOM 657 N N . ILE A 1 88 ? -23.406 -18.531 -11.844 1 95.88 88 ILE A N 1
ATOM 658 C CA . ILE A 1 88 ? -22.266 -18.016 -11.109 1 95.88 88 ILE A CA 1
ATOM 659 C C . ILE A 1 88 ? -22.438 -18.312 -9.617 1 95.88 88 ILE A C 1
ATOM 661 O O . ILE A 1 88 ? -21.484 -18.75 -8.953 1 95.88 88 ILE A O 1
ATOM 665 N N . GLN A 1 89 ? -23.609 -18.078 -9.109 1 96.44 89 GLN A N 1
ATOM 666 C CA . GLN A 1 89 ? -23.891 -18.375 -7.703 1 96.44 89 GLN A CA 1
ATOM 667 C C . GLN A 1 89 ? -23.688 -19.844 -7.398 1 96.44 89 GLN A C 1
ATOM 669 O O . GLN A 1 89 ? -23.047 -20.203 -6.402 1 96.44 89 GLN A O 1
ATOM 674 N N . SER A 1 90 ? -24.25 -20.641 -8.281 1 96.81 90 SER A N 1
ATOM 675 C CA . SER A 1 90 ? -24.094 -22.078 -8.109 1 96.81 90 SER A CA 1
ATOM 676 C C . SER A 1 90 ? -22.625 -22.484 -8.18 1 96.81 90 SER A C 1
ATOM 678 O O . SER A 1 90 ? -22.172 -23.328 -7.391 1 96.81 90 SER A O 1
ATOM 680 N N . ALA A 1 91 ? -21.938 -21.938 -9.148 1 95.81 91 ALA A N 1
ATOM 681 C CA . ALA A 1 91 ? -20.5 -22.219 -9.273 1 95.81 91 ALA A CA 1
ATOM 682 C C . ALA A 1 91 ? -19.75 -21.812 -8.016 1 95.81 91 ALA A C 1
ATOM 684 O O . ALA A 1 91 ? -18.906 -22.562 -7.516 1 95.81 91 ALA A O 1
ATOM 685 N N . ASN A 1 92 ? -20.016 -20.625 -7.473 1 94.5 92 ASN A N 1
ATOM 686 C CA . ASN A 1 92 ? -19.391 -20.125 -6.25 1 94.5 92 ASN A CA 1
ATOM 687 C C . ASN A 1 92 ? -19.656 -21.062 -5.07 1 94.5 92 ASN A C 1
ATOM 689 O O . ASN A 1 92 ? -18.766 -21.297 -4.25 1 94.5 92 ASN A O 1
ATOM 693 N N . GLU A 1 93 ? -20.812 -21.562 -4.977 1 95.5 93 GLU A N 1
ATOM 694 C CA . GLU A 1 93 ? -21.156 -22.516 -3.924 1 95.5 93 GLU A CA 1
ATOM 695 C C . GLU A 1 93 ? -20.328 -23.797 -4.031 1 95.5 93 GLU A C 1
ATOM 697 O O . GLU A 1 93 ? -19.875 -24.328 -3.02 1 95.5 93 GLU A O 1
ATOM 702 N N . LYS A 1 94 ? -20.203 -24.266 -5.215 1 94.62 94 LYS A N 1
ATOM 703 C CA . LYS A 1 94 ? -19.406 -25.469 -5.438 1 94.62 94 LYS A CA 1
ATOM 704 C C . LYS A 1 94 ? -17.938 -25.219 -5.117 1 94.62 94 LYS A C 1
ATOM 706 O O . LYS A 1 94 ? -17.266 -26.078 -4.535 1 94.62 94 LYS A O 1
ATOM 711 N N . LEU A 1 95 ? -17.453 -24 -5.543 1 89.81 95 LEU A N 1
ATOM 712 C CA . LEU A 1 95 ? -16.078 -23.625 -5.215 1 89.81 95 LEU A CA 1
ATOM 713 C C . LEU A 1 95 ? -15.867 -23.594 -3.705 1 89.81 95 LEU A C 1
ATOM 715 O O . LEU A 1 95 ? -14.836 -24.047 -3.203 1 89.81 95 LEU A O 1
ATOM 719 N N . ALA A 1 96 ? -16.859 -23.031 -3.031 1 91.56 96 ALA A N 1
ATOM 720 C CA . ALA A 1 96 ? -16.781 -22.922 -1.577 1 91.56 96 ALA A CA 1
ATOM 721 C C . ALA A 1 96 ? -16.688 -24.297 -0.928 1 91.56 96 ALA A C 1
ATOM 723 O O . ALA A 1 96 ? -16.094 -24.453 0.143 1 91.56 96 ALA A O 1
ATOM 724 N N . LYS A 1 97 ? -17.219 -25.328 -1.617 1 92.81 97 LYS A N 1
ATOM 725 C CA . LYS A 1 97 ? -17.203 -26.688 -1.11 1 92.81 97 LYS A CA 1
ATOM 726 C C . LYS A 1 97 ? -16 -27.469 -1.647 1 92.81 97 LYS A C 1
ATOM 728 O O . LYS A 1 97 ? -15.906 -28.672 -1.465 1 92.81 97 LYS A O 1
ATOM 733 N N . GLY A 1 98 ? -15.266 -26.75 -2.414 1 87.62 98 GLY A N 1
ATOM 734 C CA . GLY A 1 98 ? -14.039 -27.344 -2.928 1 87.62 98 GLY A CA 1
ATOM 735 C C . GLY A 1 98 ? -14.242 -28.109 -4.23 1 87.62 98 GLY A C 1
ATOM 736 O O . GLY A 1 98 ? -13.328 -28.766 -4.715 1 87.62 98 GLY A O 1
ATOM 737 N N . ASP A 1 99 ? -15.453 -28.094 -4.777 1 92.12 99 ASP A N 1
ATOM 738 C CA . ASP A 1 99 ? -15.773 -28.766 -6.031 1 92.12 99 ASP A CA 1
ATOM 739 C C . ASP A 1 99 ? -15.445 -27.875 -7.23 1 92.12 99 ASP A C 1
ATOM 741 O O . ASP A 1 99 ? -16.344 -27.406 -7.918 1 92.12 99 ASP A O 1
ATOM 745 N N . GLN A 1 100 ? -14.211 -27.719 -7.59 1 87.62 100 GLN A N 1
ATOM 746 C CA . GLN A 1 100 ? -13.758 -26.859 -8.68 1 87.62 100 GLN A CA 1
ATOM 747 C C . GLN A 1 100 ? -14.281 -27.344 -10.023 1 87.62 100 GLN A C 1
ATOM 749 O O . GLN A 1 100 ? -14.719 -26.547 -10.852 1 87.62 100 GLN A O 1
ATOM 754 N N . LYS A 1 101 ? -14.18 -28.656 -10.195 1 89.81 101 LYS A N 1
ATOM 755 C CA . LYS A 1 101 ? -14.656 -29.234 -11.453 1 89.81 101 LYS A CA 1
ATOM 756 C C . LYS A 1 101 ? -16.141 -28.938 -11.664 1 89.81 101 LYS A C 1
ATOM 758 O O . LYS A 1 101 ? -16.562 -28.547 -12.758 1 89.81 101 LYS A O 1
ATOM 763 N N . GLY A 1 102 ? -16.844 -29.172 -10.578 1 94.12 102 GLY A N 1
ATOM 764 C CA . GLY A 1 10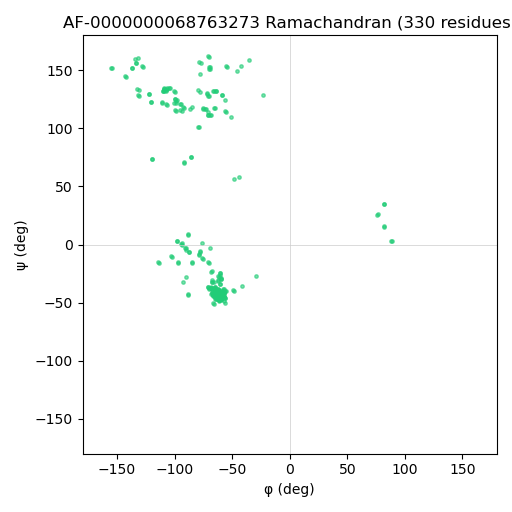2 ? -18.266 -28.891 -10.664 1 94.12 102 GLY A CA 1
ATOM 765 C C . GLY A 1 102 ? -18.562 -27.422 -10.945 1 94.12 102 GLY A C 1
ATOM 766 O O . GLY A 1 102 ? -19.5 -27.125 -11.688 1 94.12 102 GLY A O 1
ATOM 767 N N . ALA A 1 103 ? -17.797 -26.562 -10.336 1 94.38 103 ALA A N 1
ATOM 768 C CA . ALA A 1 103 ? -17.969 -25.125 -10.57 1 94.38 103 ALA A CA 1
ATOM 769 C C . ALA A 1 103 ? -17.719 -24.781 -12.031 1 94.38 103 ALA A C 1
ATOM 771 O O . ALA A 1 103 ? -18.531 -24.109 -12.672 1 94.38 103 ALA A O 1
ATOM 772 N N . ILE A 1 104 ? -16.656 -25.266 -12.57 1 92.5 104 ILE A N 1
ATOM 773 C CA . ILE A 1 104 ? -16.281 -24.969 -13.945 1 92.5 104 ILE A CA 1
ATOM 774 C C . ILE A 1 104 ? -17.328 -25.547 -14.898 1 92.5 104 ILE A C 1
ATOM 776 O O . ILE A 1 104 ? -17.734 -24.891 -15.859 1 92.5 104 ILE A O 1
ATOM 780 N N . ASP A 1 105 ? -17.781 -26.75 -14.609 1 94.44 105 ASP A N 1
ATOM 781 C CA . ASP A 1 105 ? -18.812 -27.391 -15.438 1 94.44 105 ASP A CA 1
ATOM 782 C C . ASP A 1 105 ? -20.109 -26.578 -15.414 1 94.44 105 ASP A C 1
ATOM 784 O O . ASP A 1 105 ? -20.781 -26.438 -16.438 1 94.44 105 ASP A O 1
ATOM 788 N N . THR A 1 106 ? -20.406 -26.078 -14.289 1 96.25 106 THR A N 1
ATOM 789 C CA . THR A 1 106 ? -21.609 -25.25 -14.156 1 96.25 106 THR A CA 1
ATOM 790 C C . THR A 1 106 ? -21.5 -24.016 -15.039 1 96.25 106 THR A C 1
ATOM 792 O O . THR A 1 106 ? -22.453 -23.672 -15.742 1 96.25 106 THR A O 1
ATOM 795 N N . LEU A 1 107 ? -20.375 -23.391 -15.047 1 95.19 107 LEU A N 1
ATOM 796 C CA . LEU A 1 107 ? -20.172 -22.203 -15.867 1 95.19 107 LEU A CA 1
ATOM 797 C C . LEU A 1 107 ? -20.188 -22.562 -17.344 1 95.19 107 LEU A C 1
ATOM 799 O O . LEU A 1 107 ? -20.781 -21.844 -18.156 1 95.19 107 LEU A O 1
ATOM 803 N N . ARG A 1 108 ? -19.562 -23.641 -17.641 1 93.94 108 ARG A N 1
ATOM 804 C CA . ARG A 1 108 ? -19.547 -24.141 -19.016 1 93.94 108 ARG A CA 1
ATOM 805 C C . ARG A 1 108 ? -20.969 -24.344 -19.531 1 93.94 108 ARG A C 1
ATOM 807 O O . ARG A 1 108 ? -21.297 -23.906 -20.641 1 93.94 108 ARG A O 1
ATOM 814 N N . LEU A 1 109 ? -21.75 -25.031 -18.734 1 94.94 109 LEU A N 1
ATOM 815 C CA . LEU A 1 109 ? -23.125 -25.344 -19.109 1 94.94 109 LEU A CA 1
ATOM 816 C C . LEU A 1 109 ? -23.938 -24.078 -19.344 1 94.94 109 LEU A C 1
ATOM 818 O O . LEU A 1 109 ? -24.844 -24.062 -20.188 1 94.94 109 LEU A O 1
ATOM 822 N N . ALA A 1 110 ? -23.547 -23.047 -18.656 1 94.88 110 ALA A N 1
ATOM 823 C CA . ALA A 1 110 ? -24.266 -21.797 -18.781 1 94.88 110 ALA A CA 1
ATOM 824 C C . ALA A 1 110 ? -23.672 -20.938 -19.891 1 94.88 110 ALA A C 1
ATOM 826 O O . ALA A 1 110 ? -24.156 -19.812 -20.141 1 94.88 110 ALA A O 1
ATOM 827 N N . GLY A 1 111 ? -22.641 -21.422 -20.453 1 93.31 111 GLY A N 1
ATOM 828 C CA . GLY A 1 111 ? -22 -20.688 -21.531 1 93.31 111 GLY A CA 1
ATOM 829 C C . GLY A 1 111 ? -21.172 -19.516 -21.047 1 93.31 111 GLY A C 1
ATOM 830 O O . GLY A 1 111 ? -21.094 -18.484 -21.719 1 93.31 111 GLY A O 1
ATOM 831 N N . ILE A 1 112 ? -20.703 -19.594 -19.875 1 94.88 112 ILE A N 1
ATOM 832 C CA . ILE A 1 112 ? -19.891 -18.531 -19.328 1 94.88 112 ILE A CA 1
ATOM 833 C C . ILE A 1 112 ? -18.422 -18.812 -19.578 1 94.88 112 ILE A C 1
ATOM 835 O O . ILE A 1 112 ? -17.891 -19.828 -19.094 1 94.88 112 ILE A O 1
ATOM 839 N N . GLY A 1 113 ? -17.766 -17.984 -20.297 1 94.31 113 GLY A N 1
ATOM 840 C CA . GLY A 1 113 ? -16.344 -18.125 -20.531 1 94.31 113 GLY A CA 1
ATOM 841 C C . GLY A 1 113 ? -15.508 -17.938 -19.281 1 94.31 113 GLY A C 1
ATOM 842 O O . GLY A 1 113 ? -15.773 -17.031 -18.484 1 94.31 113 GLY A O 1
ATOM 843 N N . VAL A 1 114 ? -14.617 -18.891 -19.125 1 93.44 114 VAL A N 1
ATOM 844 C CA . VAL A 1 114 ? -13.734 -18.844 -17.953 1 93.44 114 VAL A CA 1
ATOM 845 C C . VAL A 1 114 ? -12.281 -18.828 -18.406 1 93.44 114 VAL A C 1
ATOM 847 O O . VAL A 1 114 ? -11.875 -19.609 -19.281 1 93.44 114 VAL A O 1
ATOM 850 N N . ILE A 1 115 ? -11.555 -17.859 -17.859 1 92.44 115 ILE A N 1
ATOM 851 C CA . ILE A 1 115 ? -10.125 -17.75 -18.141 1 92.44 115 ILE A CA 1
ATOM 852 C C . ILE A 1 115 ? -9.328 -18.125 -16.891 1 92.44 115 ILE A C 1
ATOM 854 O O . ILE A 1 115 ? -9.68 -17.719 -15.781 1 92.44 115 ILE A O 1
ATOM 858 N N . GLU A 1 116 ? -8.352 -18.953 -17.078 1 89 116 GLU A N 1
ATOM 859 C CA . GLU A 1 116 ? -7.363 -19.203 -16.031 1 89 116 GLU A CA 1
ATOM 860 C C . GLU A 1 116 ? -6.102 -18.375 -16.25 1 89 116 GLU A C 1
ATOM 862 O O . GLU A 1 116 ? -5.508 -18.406 -17.328 1 89 116 GLU A O 1
ATOM 867 N N . ASN A 1 117 ? -5.836 -17.656 -15.211 1 91.94 117 ASN A N 1
ATOM 868 C CA . ASN A 1 117 ? -4.551 -16.953 -15.203 1 91.94 117 ASN A CA 1
ATOM 869 C C . ASN A 1 117 ? -3.52 -17.703 -14.367 1 91.94 117 ASN A C 1
ATOM 871 O O . ASN A 1 117 ? -3.789 -18.062 -13.219 1 91.94 117 ASN A O 1
ATOM 875 N N . GLN A 1 118 ? -2.379 -18.016 -14.953 1 91.38 118 GLN A N 1
ATOM 876 C CA . GLN A 1 118 ? -1.252 -18.609 -14.242 1 91.38 118 GLN A CA 1
ATOM 877 C C . GLN A 1 118 ? -0.124 -17.609 -14.055 1 91.38 118 GLN A C 1
ATOM 879 O O . GLN A 1 118 ? 0.255 -16.906 -14.992 1 91.38 118 GLN A O 1
ATOM 884 N N . TYR A 1 119 ? 0.357 -17.562 -12.82 1 94.38 119 TYR A N 1
ATOM 885 C CA . TYR A 1 119 ? 1.496 -16.719 -12.508 1 94.38 119 TYR A CA 1
ATOM 886 C C . TYR A 1 119 ? 2.789 -17.516 -12.469 1 94.38 119 TYR A C 1
ATOM 888 O O . TYR A 1 119 ? 2.959 -18.391 -11.609 1 94.38 119 TYR A O 1
ATOM 896 N N . LEU A 1 120 ? 3.689 -17.203 -13.398 1 94.19 120 LEU A N 1
ATOM 897 C CA . LEU A 1 120 ? 4.887 -18 -13.656 1 94.19 120 LEU A CA 1
ATOM 898 C C . LEU A 1 120 ? 6.133 -17.281 -13.141 1 94.19 120 LEU A C 1
ATOM 900 O O . LEU A 1 120 ? 6.422 -16.156 -13.547 1 94.19 120 LEU A O 1
ATOM 904 N N . MET A 1 121 ? 6.797 -17.891 -12.281 1 95.81 121 MET A N 1
ATOM 905 C CA . MET A 1 121 ? 8.062 -17.391 -11.758 1 95.81 121 MET A CA 1
ATOM 906 C C . MET A 1 121 ? 9.242 -17.984 -12.516 1 95.81 121 MET A C 1
ATOM 908 O O . MET A 1 121 ? 9.398 -19.203 -12.562 1 95.81 121 MET A O 1
ATOM 912 N N . PRO A 1 122 ? 10.047 -17.156 -13.117 1 95.38 122 PRO A N 1
ATOM 913 C CA . PRO A 1 122 ? 11.297 -17.703 -13.664 1 95.38 122 PRO A CA 1
ATOM 914 C C . PRO A 1 122 ? 12.281 -18.125 -12.57 1 95.38 122 PRO A C 1
ATOM 916 O O . PRO A 1 122 ? 12.867 -17.281 -11.898 1 95.38 122 PRO A O 1
ATOM 919 N N . LEU A 1 123 ? 12.492 -19.391 -12.445 1 95.5 123 LEU A N 1
ATOM 920 C CA . LEU A 1 123 ? 13.148 -19.969 -11.273 1 95.5 123 LEU A CA 1
ATOM 921 C C . LEU A 1 123 ? 14.602 -19.516 -11.195 1 95.5 123 LEU A C 1
ATOM 923 O O . LEU A 1 123 ? 15.047 -19.031 -10.148 1 95.5 123 LEU A O 1
ATOM 927 N N . ASN A 1 124 ? 15.391 -19.641 -12.219 1 94.25 124 ASN A N 1
ATOM 928 C CA . ASN A 1 124 ? 16.812 -19.297 -12.188 1 94.25 124 ASN A CA 1
ATOM 929 C C . ASN A 1 124 ? 17.031 -17.797 -12.016 1 94.25 124 ASN A C 1
ATOM 931 O O . ASN A 1 124 ? 17.906 -17.375 -11.25 1 94.25 124 ASN A O 1
ATOM 935 N N . GLN A 1 125 ? 16.234 -17.047 -12.758 1 95.25 125 GLN A N 1
ATOM 936 C CA . GLN A 1 125 ? 16.344 -15.609 -12.609 1 95.25 125 GLN A CA 1
ATOM 937 C C . GLN A 1 125 ? 16.031 -15.172 -11.188 1 95.25 125 GLN A C 1
ATOM 939 O O . GLN A 1 125 ? 16.688 -14.281 -10.641 1 95.25 125 GLN A O 1
ATOM 944 N N . THR A 1 126 ? 15.023 -15.75 -10.602 1 97.81 126 THR A N 1
ATOM 945 C CA . THR A 1 126 ? 14.648 -15.406 -9.234 1 97.81 126 THR A CA 1
ATOM 946 C C . THR A 1 126 ? 15.734 -15.82 -8.25 1 97.81 126 THR A C 1
ATOM 948 O O . THR A 1 126 ? 16.094 -15.055 -7.352 1 97.81 126 THR A O 1
ATOM 951 N N . ARG A 1 127 ? 16.281 -17 -8.43 1 98.12 127 ARG A N 1
ATOM 952 C CA . ARG A 1 127 ? 17.391 -17.469 -7.598 1 98.12 127 ARG A CA 1
ATOM 953 C C . ARG A 1 127 ? 18.562 -16.5 -7.656 1 98.12 127 ARG A C 1
ATOM 955 O O . ARG A 1 127 ? 19.141 -16.141 -6.625 1 98.12 127 ARG A O 1
ATOM 962 N N . LYS A 1 128 ? 18.891 -16.062 -8.82 1 97.88 128 LYS A N 1
ATOM 963 C CA . LYS A 1 128 ? 20 -15.141 -9.008 1 97.88 128 LYS A CA 1
ATOM 964 C C . LYS A 1 128 ? 19.75 -13.805 -8.32 1 97.88 128 LYS A C 1
ATOM 966 O O . LYS A 1 128 ? 20.625 -13.258 -7.656 1 97.88 128 LYS A O 1
ATOM 971 N N . ALA A 1 129 ? 18.562 -13.289 -8.539 1 98.69 129 ALA A N 1
ATOM 972 C CA . ALA A 1 129 ? 18.203 -12.016 -7.93 1 98.69 129 ALA A CA 1
ATOM 973 C C . ALA A 1 129 ? 18.281 -12.086 -6.406 1 98.69 129 ALA A C 1
ATOM 975 O O . ALA A 1 129 ? 18.844 -11.188 -5.766 1 98.69 129 ALA A O 1
ATOM 976 N N . VAL A 1 130 ? 17.766 -13.141 -5.844 1 98.94 130 VAL A N 1
ATOM 977 C CA . VAL A 1 130 ? 17.75 -13.297 -4.395 1 98.94 130 VAL A CA 1
ATOM 978 C C . VAL A 1 130 ? 19.172 -13.438 -3.879 1 98.94 130 VAL A C 1
ATOM 980 O O . VAL A 1 130 ? 19.547 -12.844 -2.865 1 98.94 130 VAL A O 1
ATOM 983 N N . ALA A 1 131 ? 19.984 -14.18 -4.5 1 98.81 131 ALA A N 1
ATOM 984 C CA . ALA A 1 131 ? 21.391 -14.312 -4.117 1 98.81 131 ALA A CA 1
ATOM 985 C C . ALA A 1 131 ? 22.109 -12.969 -4.176 1 98.81 131 ALA A C 1
ATOM 987 O O . ALA A 1 131 ? 22.875 -12.625 -3.266 1 98.81 131 ALA A O 1
ATOM 988 N N . GLN A 1 132 ? 21.906 -12.273 -5.23 1 98.88 132 GLN A N 1
ATOM 989 C CA . GLN A 1 132 ? 22.5 -10.945 -5.359 1 98.88 132 GLN A CA 1
ATOM 990 C C . GLN A 1 132 ? 22.031 -10.023 -4.242 1 98.88 132 GLN A C 1
ATOM 992 O O . GLN A 1 132 ? 22.812 -9.266 -3.676 1 98.88 132 GLN A O 1
ATOM 997 N N . ALA A 1 133 ? 20.75 -10.047 -3.984 1 98.94 133 ALA A N 1
ATOM 998 C CA . ALA A 1 133 ? 20.203 -9.211 -2.914 1 98.94 133 ALA A CA 1
ATOM 999 C C . ALA A 1 133 ? 20.859 -9.547 -1.574 1 98.94 133 ALA A C 1
ATOM 1001 O O . ALA A 1 133 ? 21.141 -8.656 -0.771 1 98.94 133 ALA A O 1
ATOM 1002 N N . GLN A 1 134 ? 21.078 -10.828 -1.334 1 98.88 134 GLN A N 1
ATOM 1003 C CA . GLN A 1 134 ? 21.766 -11.227 -0.104 1 98.88 134 GLN A CA 1
ATOM 1004 C C . GLN A 1 134 ? 23.125 -10.555 0.016 1 98.88 134 GLN A C 1
ATOM 1006 O O . GLN A 1 134 ? 23.484 -10.047 1.08 1 98.88 134 GLN A O 1
ATOM 1011 N N . GLU A 1 135 ? 23.859 -10.562 -0.999 1 98.88 135 GLU A N 1
ATOM 1012 C CA . GLU A 1 135 ? 25.188 -9.961 -0.998 1 98.88 135 GLU A CA 1
ATOM 1013 C C . GLU A 1 135 ? 25.094 -8.453 -0.771 1 98.88 135 GLU A C 1
ATOM 1015 O O . GLU A 1 135 ? 25.891 -7.887 -0.021 1 98.88 135 GLU A O 1
ATOM 1020 N N . LEU A 1 136 ? 24.188 -7.832 -1.446 1 98.94 136 LEU A N 1
ATOM 1021 C CA . LEU A 1 136 ? 24 -6.391 -1.305 1 98.94 136 LEU A CA 1
ATOM 1022 C C . LEU A 1 136 ? 23.594 -6.031 0.118 1 98.94 136 LEU A C 1
ATOM 1024 O O . LEU A 1 136 ? 24.078 -5.047 0.68 1 98.94 136 LEU A O 1
ATOM 1028 N N . LEU A 1 137 ? 22.734 -6.832 0.689 1 98.88 137 LEU A N 1
ATOM 1029 C CA . LEU A 1 137 ? 22.297 -6.598 2.062 1 98.88 137 LEU A CA 1
ATOM 1030 C C . LEU A 1 137 ? 23.469 -6.727 3.031 1 98.88 137 LEU A C 1
ATOM 1032 O O . LEU A 1 137 ? 23.609 -5.922 3.957 1 98.88 137 LEU A O 1
ATOM 1036 N N . LYS A 1 138 ? 24.281 -7.691 2.791 1 98.56 138 LYS A N 1
ATOM 1037 C CA . LYS A 1 138 ? 25.469 -7.871 3.617 1 98.56 138 LYS A CA 1
ATOM 1038 C C . LYS A 1 138 ? 26.391 -6.664 3.516 1 98.56 138 LYS A C 1
ATOM 1040 O O . LYS A 1 138 ? 27.031 -6.277 4.5 1 98.56 138 LYS A O 1
ATOM 1045 N N . ALA A 1 139 ? 26.406 -6.02 2.398 1 98.62 139 ALA A N 1
ATOM 1046 C CA . ALA A 1 139 ? 27.297 -4.887 2.137 1 98.62 139 ALA A CA 1
ATOM 1047 C C . ALA A 1 139 ? 26.656 -3.578 2.594 1 98.62 139 ALA A C 1
ATOM 1049 O O . ALA A 1 139 ? 27.234 -2.506 2.447 1 98.62 139 ALA A O 1
ATOM 1050 N N . GLY A 1 140 ? 25.469 -3.598 2.992 1 98.31 140 GLY A N 1
ATOM 1051 C CA . GLY A 1 140 ? 24.781 -2.398 3.449 1 98.31 140 GLY A CA 1
ATOM 1052 C C . GLY A 1 140 ? 24.219 -1.567 2.312 1 98.31 140 GLY A C 1
ATOM 1053 O O . GLY A 1 140 ? 23.891 -0.389 2.496 1 98.31 140 GLY A O 1
ATOM 1054 N N . LYS A 1 141 ? 24.141 -2.191 1.129 1 98.62 141 LYS A N 1
ATOM 1055 C CA . LYS A 1 141 ? 23.578 -1.521 -0.046 1 98.62 141 LYS A CA 1
ATOM 1056 C C . LYS A 1 141 ? 22.094 -1.795 -0.184 1 98.62 141 LYS A C 1
ATOM 1058 O O . LYS A 1 141 ? 21.656 -2.459 -1.129 1 98.62 141 LYS A O 1
ATOM 1063 N N . TYR A 1 142 ? 21.391 -1.183 0.739 1 98.88 142 TYR A N 1
ATOM 1064 C CA . TYR A 1 142 ? 20 -1.528 0.951 1 98.88 142 TYR A CA 1
ATOM 1065 C C . TYR A 1 142 ? 19.141 -1.054 -0.213 1 98.88 142 TYR A C 1
ATOM 1067 O O . TYR A 1 142 ? 18.172 -1.727 -0.6 1 98.88 142 TYR A O 1
ATOM 1075 N N . TYR A 1 143 ? 19.391 0.081 -0.786 1 98.62 143 TYR A N 1
ATOM 1076 C CA . TYR A 1 143 ? 18.625 0.594 -1.915 1 98.62 143 TYR A CA 1
ATOM 1077 C C . TYR A 1 143 ? 18.766 -0.319 -3.129 1 98.62 143 TYR A C 1
ATOM 1079 O O . TYR A 1 143 ? 17.766 -0.667 -3.768 1 98.62 143 TYR A O 1
ATOM 1087 N N . GLU A 1 144 ? 19.984 -0.722 -3.383 1 98.81 144 GLU A N 1
ATOM 1088 C CA . GLU A 1 144 ? 20.234 -1.601 -4.52 1 98.81 144 GLU A CA 1
ATOM 1089 C C . GLU A 1 144 ? 19.609 -2.977 -4.305 1 98.81 144 GLU A C 1
ATOM 1091 O O . GLU A 1 144 ? 19.109 -3.596 -5.25 1 98.81 144 GLU A O 1
ATOM 1096 N N . ALA A 1 145 ? 19.703 -3.445 -3.025 1 98.94 145 ALA A N 1
ATOM 1097 C CA . ALA A 1 145 ? 19.062 -4.723 -2.715 1 98.94 145 ALA A CA 1
ATOM 1098 C C . ALA A 1 145 ? 17.562 -4.684 -3.016 1 98.94 145 ALA A C 1
ATOM 1100 O O . ALA A 1 145 ? 17.016 -5.617 -3.605 1 98.94 145 ALA A O 1
ATOM 1101 N N . ASN A 1 146 ? 16.938 -3.592 -2.611 1 98.88 146 ASN A N 1
ATOM 1102 C CA . ASN A 1 146 ? 15.523 -3.404 -2.904 1 98.88 146 ASN A CA 1
ATOM 1103 C C . ASN A 1 146 ? 15.25 -3.477 -4.402 1 98.88 146 ASN A C 1
ATOM 1105 O O . ASN A 1 146 ? 14.281 -4.109 -4.832 1 98.88 146 ASN A O 1
ATOM 1109 N N . LEU A 1 147 ? 16.125 -2.887 -5.215 1 98.81 147 LEU A N 1
ATOM 1110 C CA . LEU A 1 147 ? 15.898 -2.834 -6.652 1 98.81 147 LEU A CA 1
ATOM 1111 C C . LEU A 1 147 ? 16.062 -4.215 -7.281 1 98.81 147 LEU A C 1
ATOM 1113 O O . LEU A 1 147 ? 15.32 -4.57 -8.203 1 98.81 147 LEU A O 1
ATOM 1117 N N . VAL A 1 148 ? 17.016 -4.938 -6.75 1 98.88 148 VAL A N 1
ATOM 1118 C CA . VAL A 1 148 ? 17.219 -6.289 -7.258 1 98.88 148 VAL A CA 1
ATOM 1119 C C . VAL A 1 148 ? 16.016 -7.16 -6.918 1 98.88 148 VAL A C 1
ATOM 1121 O O . VAL A 1 148 ? 15.523 -7.91 -7.766 1 98.88 148 VAL A O 1
ATOM 1124 N N . LEU A 1 149 ? 15.516 -7.07 -5.723 1 98.94 149 LEU A N 1
ATOM 1125 C CA . LEU A 1 149 ? 14.336 -7.82 -5.312 1 98.94 149 LEU A CA 1
ATOM 1126 C C . LEU A 1 149 ? 13.109 -7.375 -6.094 1 98.94 149 LEU A C 1
ATOM 1128 O O . LEU A 1 149 ? 12.258 -8.195 -6.441 1 98.94 149 LEU A O 1
ATOM 1132 N N . LYS A 1 150 ? 13.039 -6.105 -6.34 1 98.81 150 LYS A N 1
ATOM 1133 C CA . LYS A 1 150 ? 11.969 -5.594 -7.191 1 98.81 150 LYS A CA 1
ATOM 1134 C C . LYS A 1 150 ? 11.992 -6.266 -8.562 1 98.81 150 LYS A C 1
ATOM 1136 O O . LYS A 1 150 ? 10.938 -6.625 -9.102 1 98.81 150 LYS A O 1
ATOM 1141 N N . GLY A 1 151 ? 13.125 -6.355 -9.094 1 98.44 151 GLY A N 1
ATOM 1142 C CA . GLY A 1 151 ? 13.266 -7.027 -10.375 1 98.44 151 GLY A CA 1
ATOM 1143 C C . GLY A 1 151 ? 12.742 -8.453 -10.359 1 98.44 151 GLY A C 1
ATOM 1144 O O . GLY A 1 151 ? 12.133 -8.906 -11.336 1 98.44 151 GLY A O 1
ATOM 1145 N N . ALA A 1 152 ? 13.008 -9.141 -9.266 1 98.44 152 ALA A N 1
ATOM 1146 C CA . ALA A 1 152 ? 12.477 -10.492 -9.133 1 98.44 152 ALA A CA 1
ATOM 1147 C C . ALA A 1 152 ? 10.945 -10.484 -9.164 1 98.44 152 ALA A C 1
ATOM 1149 O O . ALA A 1 152 ? 10.328 -11.328 -9.82 1 98.44 152 ALA A O 1
ATOM 1150 N N . GLU A 1 153 ? 10.375 -9.562 -8.453 1 98 153 GLU A N 1
ATOM 1151 C CA . GLU A 1 153 ? 8.922 -9.438 -8.438 1 98 153 GLU A CA 1
ATOM 1152 C C . GLU A 1 153 ? 8.383 -9.109 -9.828 1 98 153 GLU A C 1
ATOM 1154 O O . GLU A 1 153 ? 7.379 -9.672 -10.266 1 98 153 GLU A O 1
ATOM 1159 N N . GLU A 1 154 ? 9.047 -8.25 -10.555 1 97.12 154 GLU A N 1
ATOM 1160 C CA . GLU A 1 154 ? 8.594 -7.785 -11.859 1 97.12 154 GLU A CA 1
ATOM 1161 C C . GLU A 1 154 ? 8.836 -8.844 -12.938 1 97.12 154 GLU A C 1
ATOM 1163 O O . GLU A 1 154 ? 8.289 -8.742 -14.039 1 97.12 154 GLU A O 1
ATOM 1168 N N . GLY A 1 155 ? 9.617 -9.875 -12.594 1 95 155 GLY A N 1
ATOM 1169 C CA . GLY A 1 155 ? 9.914 -10.945 -13.531 1 95 155 GLY A CA 1
ATOM 1170 C C . GLY A 1 155 ? 8.797 -11.953 -13.664 1 95 155 GLY A C 1
ATOM 1171 O O . GLY A 1 155 ? 8.82 -12.805 -14.555 1 95 155 GLY A O 1
ATOM 1172 N N . ILE A 1 156 ? 7.742 -11.898 -12.828 1 95.25 156 ILE A N 1
ATOM 1173 C CA . ILE A 1 156 ? 6.602 -12.805 -12.914 1 95.25 156 ILE A CA 1
ATOM 1174 C C . ILE A 1 156 ? 5.867 -12.594 -14.234 1 95.25 156 ILE A C 1
ATOM 1176 O O . ILE A 1 156 ? 5.633 -11.453 -14.641 1 95.25 156 ILE A O 1
ATOM 1180 N N . VAL A 1 157 ? 5.605 -13.695 -14.875 1 92.94 157 VAL A N 1
ATOM 1181 C CA . VAL A 1 157 ? 4.859 -13.664 -16.125 1 92.94 157 VAL A CA 1
ATOM 1182 C C . VAL A 1 157 ? 3.445 -14.195 -15.898 1 92.94 157 VAL A C 1
ATOM 1184 O O . VAL A 1 157 ? 3.256 -15.195 -15.203 1 92.94 157 VAL A O 1
ATOM 1187 N N . VAL A 1 158 ? 2.492 -13.523 -16.422 1 91.69 158 VAL A N 1
ATOM 1188 C CA . VAL A 1 158 ? 1.117 -14.008 -16.359 1 91.69 158 VAL A CA 1
ATOM 1189 C C . VAL A 1 158 ? 0.74 -14.648 -17.703 1 91.69 158 VAL A C 1
ATOM 1191 O O . VAL A 1 158 ? 0.873 -14.023 -18.75 1 91.69 158 VAL A O 1
ATOM 1194 N N . ASP A 1 159 ? 0.375 -15.867 -17.594 1 90.12 159 ASP A N 1
ATOM 1195 C CA . ASP A 1 159 ? -0.115 -16.625 -18.75 1 90.12 159 ASP A CA 1
ATOM 1196 C C . ASP A 1 159 ? -1.605 -16.922 -18.609 1 90.12 159 ASP A C 1
ATOM 1198 O O . ASP A 1 159 ? -2.033 -17.547 -17.641 1 90.12 159 ASP A O 1
ATOM 1202 N N . SER A 1 160 ? -2.299 -16.453 -19.609 1 89.12 160 SER A N 1
ATOM 1203 C CA . SER A 1 160 ? -3.744 -16.641 -19.578 1 89.12 160 SER A CA 1
ATOM 1204 C C . SER A 1 160 ? -4.176 -17.734 -20.547 1 89.12 160 SER A C 1
ATOM 1206 O O . SER A 1 160 ? -3.684 -17.812 -21.672 1 89.12 160 SER A O 1
ATOM 1208 N N . GLU A 1 161 ? -5.078 -18.625 -20.016 1 85.38 161 GLU A N 1
ATOM 1209 C CA . GLU A 1 161 ? -5.629 -19.688 -20.828 1 85.38 161 GLU A CA 1
ATOM 1210 C C . GLU A 1 161 ? -7.148 -19.75 -20.719 1 85.38 161 GLU A C 1
ATOM 1212 O O . GLU A 1 161 ? -7.691 -19.672 -19.609 1 85.38 161 GLU A O 1
ATOM 1217 N N . MET A 1 162 ? -7.797 -19.844 -21.828 1 87.5 162 MET A N 1
ATOM 1218 C CA . MET A 1 162 ? -9.242 -20.031 -21.828 1 87.5 162 MET A CA 1
ATOM 1219 C C . MET A 1 162 ? -9.617 -21.438 -21.391 1 87.5 162 MET A C 1
ATOM 1221 O O . MET A 1 162 ? -9.242 -22.422 -22.047 1 87.5 162 MET A O 1
ATOM 1225 N N . LEU A 1 163 ? -10.328 -21.531 -20.25 1 87.38 163 LEU A N 1
ATOM 1226 C CA . LEU A 1 163 ? -10.742 -22.828 -19.75 1 87.38 163 LEU A CA 1
ATOM 1227 C C . LEU A 1 163 ? -12.086 -23.25 -20.328 1 87.38 163 LEU A C 1
ATOM 1229 O O . LEU A 1 163 ? -12.32 -24.422 -20.594 1 87.38 163 LEU A O 1
ATOM 1233 N N . VAL A 1 164 ? -12.883 -22.312 -20.344 1 88.94 164 VAL A N 1
ATOM 1234 C CA . VAL A 1 164 ? -14.219 -22.5 -20.906 1 88.94 164 VAL A CA 1
ATOM 1235 C C . VAL A 1 164 ? -14.555 -21.375 -21.859 1 88.94 164 VAL A C 1
ATOM 1237 O O . VAL A 1 164 ? -14.391 -20.203 -21.531 1 88.94 164 VAL A O 1
ATOM 1240 N N . ALA A 1 165 ? -14.977 -21.734 -23.031 1 87 165 ALA A N 1
ATOM 1241 C CA . ALA A 1 165 ? -15.406 -20.719 -23.984 1 87 165 ALA A CA 1
ATOM 1242 C C . ALA A 1 165 ? -16.828 -20.234 -23.672 1 87 165 ALA A C 1
ATOM 1244 O O . ALA A 1 165 ? -17.688 -21.031 -23.297 1 87 165 ALA A O 1
ATOM 1245 N N . GLY A 1 166 ? -16.844 -18.922 -23.703 1 80.69 166 GLY A N 1
ATOM 1246 C CA . GLY A 1 166 ? -18.172 -18.359 -23.5 1 80.69 166 GLY A CA 1
ATOM 1247 C C . GLY A 1 166 ? -19.047 -18.422 -24.75 1 80.69 166 GLY A C 1
ATOM 1248 O O . GLY A 1 166 ? -18.547 -18.688 -25.844 1 80.69 166 GLY A O 1
ATOM 1249 N N . ASN A 1 167 ? -20.406 -18.391 -24.547 1 77.88 167 ASN A N 1
ATOM 1250 C CA . ASN A 1 167 ? -21.359 -18.281 -25.656 1 77.88 167 ASN A CA 1
ATOM 1251 C C . ASN A 1 167 ? -21.969 -16.891 -25.734 1 77.88 167 ASN A C 1
ATOM 1253 O O . ASN A 1 167 ? -22.109 -16.203 -24.719 1 77.88 167 ASN A O 1
ATOM 1257 N N . MET B 1 1 ? -15.234 26.656 10.242 1 52.97 1 MET B N 1
ATOM 1258 C CA . MET B 1 1 ? -14.641 25.406 9.773 1 52.97 1 MET B CA 1
ATOM 1259 C C . MET B 1 1 ? -13.148 25.359 10.078 1 52.97 1 MET B C 1
ATOM 1261 O O . MET B 1 1 ? -12.492 26.406 10.148 1 52.97 1 MET B O 1
ATOM 1265 N N . LEU B 1 2 ? -12.742 24.266 10.617 1 66.25 2 LEU B N 1
ATOM 1266 C CA . LEU B 1 2 ? -11.336 24.188 10.984 1 66.25 2 LEU B CA 1
ATOM 1267 C C . LEU B 1 2 ? -10.445 24.469 9.773 1 66.25 2 LEU B C 1
ATOM 1269 O O . LEU B 1 2 ? -10.711 23.969 8.672 1 66.25 2 LEU B O 1
ATOM 1273 N N . GLN B 1 3 ? -9.719 25.562 9.844 1 82.44 3 GLN B N 1
ATOM 1274 C CA . GLN B 1 3 ? -8.789 25.906 8.773 1 82.44 3 GLN B CA 1
ATOM 1275 C C . GLN B 1 3 ? -7.648 24.891 8.688 1 82.44 3 GLN B C 1
ATOM 1277 O O . GLN B 1 3 ? -7.016 24.578 9.695 1 82.44 3 GLN B O 1
ATOM 1282 N N . VAL B 1 4 ? -7.578 24.234 7.582 1 90.38 4 VAL B N 1
ATOM 1283 C CA . VAL B 1 4 ? -6.543 23.25 7.324 1 90.38 4 VAL B CA 1
ATOM 1284 C C . VAL B 1 4 ? -5.57 23.781 6.273 1 90.38 4 VAL B C 1
ATOM 1286 O O . VAL B 1 4 ? -5.984 24.406 5.301 1 90.38 4 VAL B O 1
ATOM 1289 N N . ALA B 1 5 ? -4.363 23.625 6.547 1 92.5 5 ALA B N 1
ATOM 1290 C CA . ALA B 1 5 ? -3.342 24.078 5.609 1 92.5 5 ALA B CA 1
ATOM 1291 C C . ALA B 1 5 ? -3.174 23.094 4.457 1 92.5 5 ALA B C 1
ATOM 1293 O O . ALA B 1 5 ? -2.418 22.125 4.566 1 92.5 5 ALA B O 1
ATOM 1294 N N . VAL B 1 6 ? -3.746 23.422 3.346 1 93.06 6 VAL B N 1
ATOM 1295 C CA . VAL B 1 6 ? -3.697 22.562 2.164 1 93.06 6 VAL B CA 1
ATOM 1296 C C . VAL B 1 6 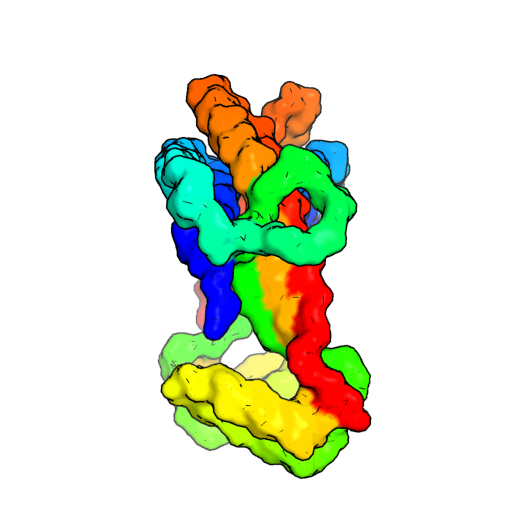? -2.258 22.438 1.672 1 93.06 6 VAL B C 1
ATOM 1298 O O . VAL B 1 6 ? -1.838 21.375 1.22 1 93.06 6 VAL B O 1
ATOM 1301 N N . GLN B 1 7 ? -1.525 23.5 1.768 1 95.56 7 GLN B N 1
ATOM 1302 C CA . GLN B 1 7 ? -0.135 23.453 1.328 1 95.56 7 GLN B CA 1
ATOM 1303 C C . GLN B 1 7 ? 0.669 22.453 2.148 1 95.56 7 GLN B C 1
ATOM 1305 O O . GLN B 1 7 ? 1.554 21.766 1.619 1 95.56 7 GLN B O 1
ATOM 1310 N N . GLY B 1 8 ? 0.39 22.391 3.475 1 97.25 8 GLY B N 1
ATOM 1311 C CA . GLY B 1 8 ? 1.036 21.391 4.305 1 97.25 8 GLY B CA 1
ATOM 1312 C C . GLY B 1 8 ? 0.646 19.969 3.941 1 97.25 8 GLY B C 1
ATOM 1313 O O . GLY B 1 8 ? 1.494 19.078 3.91 1 97.25 8 GLY B O 1
ATOM 1314 N N . ALA B 1 9 ? -0.628 19.75 3.646 1 97 9 ALA B N 1
ATOM 1315 C CA . ALA B 1 9 ? -1.101 18.438 3.213 1 97 9 ALA B CA 1
ATOM 1316 C C . ALA B 1 9 ? -0.429 18.016 1.91 1 97 9 ALA B C 1
ATOM 1318 O O . ALA B 1 9 ? -0.025 16.859 1.759 1 97 9 ALA B O 1
ATOM 1319 N N . ASN B 1 10 ? -0.351 18.938 1.004 1 97.88 10 ASN B N 1
ATOM 1320 C CA . ASN B 1 10 ? 0.304 18.672 -0.269 1 97.88 10 ASN B CA 1
ATOM 1321 C C . ASN B 1 10 ? 1.781 18.328 -0.078 1 97.88 10 ASN B C 1
ATOM 1323 O O . ASN B 1 10 ? 2.32 17.469 -0.769 1 97.88 10 ASN B O 1
ATOM 1327 N N . ALA B 1 11 ? 2.404 19.062 0.798 1 98.44 11 ALA B N 1
ATOM 1328 C CA . ALA B 1 11 ? 3.801 18.75 1.093 1 98.44 11 ALA B CA 1
ATOM 1329 C C . ALA B 1 11 ? 3.953 17.328 1.612 1 98.44 11 ALA B C 1
ATOM 1331 O O . ALA B 1 11 ? 4.852 16.594 1.186 1 98.44 11 ALA B O 1
ATOM 1332 N N . MET B 1 12 ? 3.039 16.953 2.516 1 98.62 12 MET B N 1
ATOM 1333 C CA . MET B 1 12 ? 3.088 15.602 3.072 1 98.62 12 MET B CA 1
ATOM 1334 C C . MET B 1 12 ? 2.822 14.555 1.994 1 98.62 12 MET B C 1
ATOM 1336 O O . MET B 1 12 ? 3.439 13.484 1.991 1 98.62 12 MET B O 1
ATOM 1340 N N . ARG B 1 13 ? 1.945 14.828 1.121 1 98.44 13 ARG B N 1
ATOM 1341 C CA . ARG B 1 13 ? 1.68 13.938 -0.004 1 98.44 13 ARG B CA 1
ATOM 1342 C C . ARG B 1 13 ? 2.92 13.766 -0.873 1 98.44 13 ARG B C 1
ATOM 1344 O O . ARG B 1 13 ? 3.273 12.648 -1.247 1 98.44 13 ARG B O 1
ATOM 1351 N N . ASP B 1 14 ? 3.566 14.875 -1.178 1 98.88 14 ASP B N 1
ATOM 1352 C CA . ASP B 1 14 ? 4.793 14.812 -1.967 1 98.88 14 ASP B CA 1
ATOM 1353 C C . ASP B 1 14 ? 5.855 13.969 -1.263 1 98.88 14 ASP B C 1
ATOM 1355 O O . ASP B 1 14 ? 6.59 13.219 -1.909 1 98.88 14 ASP B O 1
ATOM 1359 N N . ILE B 1 15 ? 5.93 14.164 0.056 1 98.94 15 ILE B N 1
ATOM 1360 C CA . ILE B 1 15 ? 6.871 13.375 0.848 1 98.94 15 ILE B CA 1
ATOM 1361 C C . ILE B 1 15 ? 6.555 11.891 0.698 1 98.94 15 ILE B C 1
ATOM 1363 O O . ILE B 1 15 ? 7.453 11.078 0.457 1 98.94 15 ILE B O 1
ATOM 1367 N N . GLN B 1 16 ? 5.332 11.539 0.814 1 98.62 16 GLN B N 1
ATOM 1368 C CA . GLN B 1 16 ? 4.906 10.148 0.673 1 98.62 16 GLN B CA 1
ATOM 1369 C C . GLN B 1 16 ? 5.234 9.609 -0.716 1 98.62 16 GLN B C 1
ATOM 1371 O O . GLN B 1 16 ? 5.77 8.508 -0.851 1 98.62 16 GLN B O 1
ATOM 1376 N N . PHE B 1 17 ? 4.961 10.359 -1.694 1 98.81 17 PHE B N 1
ATOM 1377 C CA . PHE B 1 17 ? 5.207 9.938 -3.066 1 98.81 17 PHE B CA 1
ATOM 1378 C C . PHE B 1 17 ? 6.703 9.836 -3.34 1 98.81 17 PHE B C 1
ATOM 1380 O O . PHE B 1 17 ? 7.141 8.977 -4.109 1 98.81 17 PHE B O 1
ATOM 1387 N N . ALA B 1 18 ? 7.453 10.734 -2.766 1 98.94 18 ALA B N 1
ATOM 1388 C CA . ALA B 1 18 ? 8.898 10.648 -2.912 1 98.94 18 ALA B CA 1
ATOM 1389 C C . ALA B 1 18 ? 9.43 9.32 -2.369 1 98.94 18 ALA B C 1
ATOM 1391 O O . ALA B 1 18 ? 10.273 8.672 -2.998 1 98.94 18 ALA B O 1
ATOM 1392 N N . ARG B 1 19 ? 8.961 8.945 -1.211 1 98.94 19 ARG B N 1
ATOM 1393 C CA . ARG B 1 19 ? 9.375 7.664 -0.64 1 98.94 19 ARG B CA 1
ATOM 1394 C C . ARG B 1 19 ? 9 6.512 -1.562 1 98.94 19 ARG B C 1
ATOM 1396 O O . ARG B 1 19 ? 9.812 5.605 -1.793 1 98.94 19 ARG B O 1
ATOM 1403 N N . LEU B 1 20 ? 7.816 6.562 -2.098 1 98.75 20 LEU B N 1
ATOM 1404 C CA . LEU B 1 20 ? 7.371 5.512 -3.008 1 98.75 20 LEU B CA 1
ATOM 1405 C C . LEU B 1 20 ? 8.227 5.488 -4.273 1 98.75 20 LEU B C 1
ATOM 1407 O O . LEU B 1 20 ? 8.586 4.418 -4.766 1 98.75 20 LEU B O 1
ATOM 1411 N N . ALA B 1 21 ? 8.5 6.672 -4.766 1 98.88 21 ALA B N 1
ATOM 1412 C CA . ALA B 1 21 ? 9.359 6.75 -5.945 1 98.88 21 ALA B CA 1
ATOM 1413 C C . ALA B 1 21 ? 10.703 6.078 -5.691 1 98.88 21 ALA B C 1
ATOM 1415 O O . ALA B 1 21 ? 11.211 5.344 -6.543 1 98.88 21 ALA B O 1
ATOM 1416 N N . LEU B 1 22 ? 11.258 6.309 -4.508 1 98.88 22 LEU B N 1
ATOM 1417 C CA . LEU B 1 22 ? 12.508 5.656 -4.137 1 98.88 22 LEU B CA 1
ATOM 1418 C C . LEU B 1 22 ? 12.32 4.145 -4.051 1 98.88 22 LEU B C 1
ATOM 1420 O O . LEU B 1 22 ? 13.141 3.385 -4.582 1 98.88 22 LEU B O 1
ATOM 1424 N N . PHE B 1 23 ? 11.242 3.723 -3.457 1 98.69 23 PHE B N 1
ATOM 1425 C CA . PHE B 1 23 ? 10.945 2.303 -3.301 1 98.69 23 PHE B CA 1
ATOM 1426 C C . PHE B 1 23 ? 10.852 1.618 -4.66 1 98.69 23 PHE B C 1
ATOM 1428 O O . PHE B 1 23 ? 11.242 0.458 -4.805 1 98.69 23 PHE B O 1
ATOM 1435 N N . HIS B 1 24 ? 10.461 2.318 -5.66 1 98.31 24 HIS B N 1
ATOM 1436 C CA . HIS B 1 24 ? 10.281 1.771 -7 1 98.31 24 HIS B CA 1
ATOM 1437 C C . HIS B 1 24 ? 11.492 2.055 -7.879 1 98.31 24 HIS B C 1
ATOM 1439 O O . HIS B 1 24 ? 11.469 1.786 -9.086 1 98.31 24 HIS B O 1
ATOM 1445 N N . GLY B 1 25 ? 12.562 2.682 -7.352 1 98.31 25 GLY B N 1
ATOM 1446 C CA . GLY B 1 25 ? 13.797 2.896 -8.094 1 98.31 25 GLY B CA 1
ATOM 1447 C C . GLY B 1 25 ? 13.742 4.105 -9.008 1 98.31 25 GLY B C 1
ATOM 1448 O O . GLY B 1 25 ? 14.312 4.09 -10.094 1 98.31 25 GLY B O 1
ATOM 1449 N N . GLN B 1 26 ? 13.062 5.09 -8.578 1 98.62 26 GLN B N 1
ATOM 1450 C CA . GLN B 1 26 ? 12.922 6.309 -9.367 1 98.62 26 GLN B CA 1
ATOM 1451 C C . GLN B 1 26 ? 13.492 7.516 -8.625 1 98.62 26 GLN B C 1
ATOM 1453 O O . GLN B 1 26 ? 12.75 8.406 -8.219 1 98.62 26 GLN B O 1
ATOM 1458 N N . PRO B 1 27 ? 14.812 7.66 -8.516 1 98.62 27 PRO B N 1
ATOM 1459 C CA . PRO B 1 27 ? 15.422 8.711 -7.703 1 98.62 27 PRO B CA 1
ATOM 1460 C C . PRO B 1 27 ? 15.18 10.109 -8.266 1 98.62 27 PRO B C 1
ATOM 1462 O O . PRO B 1 27 ? 15.055 11.07 -7.5 1 98.62 27 PRO B O 1
ATOM 1465 N N . ASP B 1 28 ? 15.086 10.25 -9.586 1 98.75 28 ASP B N 1
ATOM 1466 C CA . ASP B 1 28 ? 14.828 11.57 -10.164 1 98.75 28 ASP B CA 1
ATOM 1467 C C . ASP B 1 28 ? 13.445 12.078 -9.766 1 98.75 28 ASP B C 1
ATOM 1469 O O . ASP B 1 28 ? 13.289 13.25 -9.414 1 98.75 28 ASP B O 1
ATOM 1473 N N . SER B 1 29 ? 12.531 11.219 -9.875 1 98.88 29 SER B N 1
ATOM 1474 C CA . SER B 1 29 ? 11.188 11.578 -9.422 1 98.88 29 SER B CA 1
ATOM 1475 C C . SER B 1 29 ? 11.18 11.93 -7.938 1 98.88 29 SER B C 1
ATOM 1477 O O . SER B 1 29 ? 10.523 12.891 -7.527 1 98.88 29 SER B O 1
ATOM 1479 N N . ALA B 1 30 ? 11.883 11.125 -7.145 1 98.94 30 ALA B N 1
ATOM 1480 C CA . ALA B 1 30 ? 11.961 11.391 -5.711 1 98.94 30 ALA B CA 1
ATOM 1481 C C . ALA B 1 30 ? 12.57 12.758 -5.43 1 98.94 30 ALA B C 1
ATOM 1483 O O . ALA B 1 30 ? 12.102 13.484 -4.555 1 98.94 30 ALA B O 1
ATOM 1484 N N . LYS B 1 31 ? 13.586 13.109 -6.152 1 98.88 31 LYS B N 1
ATOM 1485 C CA . LYS B 1 31 ? 14.227 14.414 -6 1 98.88 31 LYS B CA 1
ATOM 1486 C C . LYS B 1 31 ? 13.25 15.547 -6.301 1 98.88 31 LYS B C 1
ATOM 1488 O O . LYS B 1 31 ? 13.141 16.5 -5.523 1 98.88 31 LYS B O 1
ATOM 1493 N N . LYS B 1 32 ? 12.57 15.406 -7.398 1 98.94 32 LYS B N 1
ATOM 1494 C CA . LYS B 1 32 ? 11.609 16.438 -7.773 1 98.94 32 LYS B CA 1
ATOM 1495 C C . LYS B 1 32 ? 10.523 16.594 -6.711 1 98.94 32 LYS B C 1
ATOM 1497 O O . LYS B 1 32 ? 10.188 17.719 -6.32 1 98.94 32 LYS B O 1
ATOM 1502 N N . LEU B 1 33 ? 9.977 15.477 -6.27 1 98.94 33 LEU B N 1
ATOM 1503 C CA . LEU B 1 33 ? 8.906 15.484 -5.273 1 98.94 33 LEU B CA 1
ATOM 1504 C C . LEU B 1 33 ? 9.398 16.078 -3.955 1 98.94 33 LEU B C 1
ATOM 1506 O O . LEU B 1 33 ? 8.672 16.812 -3.287 1 98.94 33 LEU B O 1
ATOM 1510 N N . THR B 1 34 ? 10.656 15.734 -3.562 1 98.94 34 THR B N 1
ATOM 1511 C CA . THR B 1 34 ? 11.242 16.297 -2.354 1 98.94 34 THR B CA 1
ATOM 1512 C C . THR B 1 34 ? 11.445 17.797 -2.498 1 98.94 34 THR B C 1
ATOM 1514 O O . THR B 1 34 ? 11.172 18.562 -1.566 1 98.94 34 THR B O 1
ATOM 1517 N N . ASP B 1 35 ? 11.859 18.219 -3.672 1 98.88 35 ASP B N 1
ATOM 1518 C CA . ASP B 1 35 ? 12.008 19.641 -3.945 1 98.88 35 ASP B CA 1
ATOM 1519 C C . ASP B 1 35 ? 10.664 20.359 -3.883 1 98.88 35 ASP B C 1
ATOM 1521 O O . ASP B 1 35 ? 10.562 21.453 -3.328 1 98.88 35 ASP B O 1
ATOM 1525 N N . ASP B 1 36 ? 9.656 19.781 -4.445 1 98.81 36 ASP B N 1
ATOM 1526 C CA . ASP B 1 36 ? 8.312 20.344 -4.406 1 98.81 36 ASP B CA 1
ATOM 1527 C C . ASP B 1 36 ? 7.812 20.484 -2.969 1 98.81 36 ASP B C 1
ATOM 1529 O O . ASP B 1 36 ? 7.227 21.5 -2.602 1 98.81 36 ASP B O 1
ATOM 1533 N N . ALA B 1 37 ? 8.039 19.469 -2.207 1 98.81 37 ALA B N 1
ATOM 1534 C CA . ALA B 1 37 ? 7.66 19.531 -0.797 1 98.81 37 ALA B CA 1
ATOM 1535 C C . ALA B 1 37 ? 8.375 20.672 -0.09 1 98.81 37 ALA B C 1
ATOM 1537 O O . ALA B 1 37 ? 7.762 21.422 0.676 1 98.81 37 ALA B O 1
ATOM 1538 N N . ALA B 1 38 ? 9.695 20.812 -0.343 1 98.75 38 ALA B N 1
ATOM 1539 C CA . ALA B 1 38 ? 10.477 21.891 0.254 1 98.75 38 ALA B CA 1
ATOM 1540 C C . ALA B 1 38 ? 9.891 23.25 -0.107 1 98.75 38 ALA B C 1
ATOM 1542 O O . ALA B 1 38 ? 9.789 24.141 0.749 1 98.75 38 ALA B O 1
ATOM 1543 N N . ALA B 1 39 ? 9.5 23.359 -1.328 1 98.12 39 ALA B N 1
ATOM 1544 C CA . ALA B 1 39 ? 8.93 24.625 -1.795 1 98.12 39 ALA B CA 1
ATOM 1545 C C . ALA B 1 39 ? 7.617 24.938 -1.087 1 98.12 39 ALA B C 1
ATOM 1547 O O . ALA B 1 39 ? 7.367 26.078 -0.697 1 98.12 39 ALA B O 1
ATOM 1548 N N . LEU B 1 40 ? 6.777 23.984 -0.882 1 97.44 40 LEU B N 1
ATOM 1549 C CA . LEU B 1 40 ? 5.488 24.156 -0.213 1 97.44 40 LEU B CA 1
ATOM 1550 C C . LEU B 1 40 ? 5.684 24.5 1.258 1 97.44 40 LEU B C 1
ATOM 1552 O O . LEU B 1 40 ? 4.898 25.266 1.824 1 97.44 40 LEU B O 1
ATOM 1556 N N . LEU B 1 41 ? 6.754 24 1.807 1 97.94 41 LEU B N 1
ATOM 1557 C CA . LEU B 1 41 ? 7.016 24.188 3.229 1 97.94 41 LEU B CA 1
ATOM 1558 C C . LEU B 1 41 ? 7.723 25.516 3.479 1 97.94 41 LEU B C 1
ATOM 1560 O O . LEU B 1 41 ? 7.785 25.984 4.617 1 97.94 41 LEU B O 1
ATOM 1564 N N . ALA B 1 42 ? 8.25 26.094 2.471 1 95 42 ALA B N 1
ATOM 1565 C CA . ALA B 1 42 ? 9.18 27.219 2.604 1 95 42 ALA B CA 1
ATOM 1566 C C . ALA B 1 42 ? 8.43 28.516 2.895 1 95 42 ALA B C 1
ATOM 1568 O O . ALA B 1 42 ? 9.047 29.547 3.162 1 95 42 ALA B O 1
ATOM 1569 N N . ALA B 1 43 ? 7.121 28.469 2.852 1 86.06 43 ALA B N 1
ATOM 1570 C CA . ALA B 1 43 ? 6.395 29.688 3.174 1 86.06 43 ALA B CA 1
ATOM 1571 C C . ALA B 1 43 ? 6.812 30.234 4.535 1 86.06 43 ALA B C 1
ATOM 1573 O O . ALA B 1 43 ? 7.254 29.484 5.406 1 86.06 43 ALA B O 1
ATOM 1574 N N . ASP B 1 44 ? 6.672 31.531 4.648 1 85.62 44 ASP B N 1
ATOM 1575 C CA . ASP B 1 44 ? 7.098 32.156 5.898 1 85.62 44 ASP B CA 1
ATOM 1576 C C . ASP B 1 44 ? 6.16 31.781 7.047 1 85.62 44 ASP B C 1
ATOM 1578 O O . ASP B 1 44 ? 5.059 31.281 6.812 1 85.62 44 ASP B O 1
ATOM 1582 N N . ASP B 1 45 ? 6.621 31.953 8.195 1 81.69 45 ASP B N 1
ATOM 1583 C CA . ASP B 1 45 ? 5.898 31.547 9.398 1 81.69 45 ASP B CA 1
ATOM 1584 C C . ASP B 1 45 ? 4.531 32.219 9.461 1 81.69 45 ASP B C 1
ATOM 1586 O O . ASP B 1 45 ? 3.559 31.641 9.938 1 81.69 45 ASP B O 1
ATOM 1590 N N . ALA B 1 46 ? 4.438 33.5 9.039 1 83.44 46 ALA B N 1
ATOM 1591 C CA . ALA B 1 46 ? 3.178 34.219 9.078 1 83.44 46 ALA B CA 1
ATOM 1592 C C . ALA B 1 46 ? 2.115 33.531 8.219 1 83.44 46 ALA B C 1
ATOM 1594 O O . ALA B 1 46 ? 0.936 33.531 8.578 1 83.44 46 ALA B O 1
ATOM 1595 N N . SER B 1 47 ? 2.574 33 7.223 1 89.38 47 SER B N 1
ATOM 1596 C CA . SER B 1 47 ? 1.674 32.281 6.305 1 89.38 47 SER B CA 1
ATOM 1597 C C . SER B 1 47 ? 1.092 31.031 6.945 1 89.38 47 SER B C 1
ATOM 1599 O O . SER B 1 47 ? 0.02 30.578 6.551 1 89.38 47 SER B O 1
ATOM 1601 N N . TRP B 1 48 ? 1.803 30.516 7.969 1 93 48 TRP B N 1
ATOM 1602 C CA . TRP B 1 48 ? 1.392 29.281 8.617 1 93 48 TRP B CA 1
ATOM 1603 C C . TRP B 1 48 ? 0.593 29.562 9.891 1 93 48 TRP B C 1
ATOM 1605 O O . TRP B 1 48 ? -0.089 28.688 10.414 1 93 48 TRP B O 1
ATOM 1615 N N . ALA B 1 49 ? 0.636 30.766 10.391 1 88.75 49 ALA B N 1
ATOM 1616 C CA . ALA B 1 49 ? 0.178 31.141 11.734 1 88.75 49 ALA B CA 1
ATOM 1617 C C . ALA B 1 49 ? -1.294 30.781 11.922 1 88.75 49 ALA B C 1
ATOM 1619 O O . ALA B 1 49 ? -1.684 30.266 12.977 1 88.75 49 ALA B O 1
ATOM 1620 N N . LYS B 1 50 ? -2.107 31 10.969 1 88.94 50 LYS B N 1
ATOM 1621 C CA . LYS B 1 50 ? -3.547 30.797 11.102 1 88.94 50 LYS B CA 1
ATOM 1622 C C . LYS B 1 50 ? -3.889 29.312 11.172 1 88.94 50 LYS B C 1
ATOM 1624 O O . LYS B 1 50 ? -5.008 28.938 11.523 1 88.94 50 LYS B O 1
ATOM 1629 N N . PHE B 1 51 ? -3 28.516 10.82 1 91.75 51 PHE B N 1
ATOM 1630 C CA . PHE B 1 51 ? -3.242 27.078 10.805 1 91.75 51 PHE B CA 1
ATOM 1631 C C . PHE B 1 51 ? -2.596 26.406 12.008 1 91.75 51 PHE B C 1
ATOM 1633 O O . PHE B 1 51 ? -2.756 25.203 12.219 1 91.75 51 PHE B O 1
ATOM 1640 N N . VAL B 1 52 ? -1.791 27.094 12.75 1 90.5 52 VAL B N 1
ATOM 1641 C CA . VAL B 1 52 ? -1.065 26.531 13.883 1 90.5 52 VAL B CA 1
ATOM 1642 C C . VAL B 1 52 ? -2.033 26.25 15.031 1 90.5 52 VAL B C 1
ATOM 1644 O O . VAL B 1 52 ? -2.871 27.094 15.359 1 90.5 52 VAL B O 1
ATOM 1647 N N . LYS B 1 53 ? -1.947 25.047 15.531 1 86.81 53 LYS B N 1
ATOM 1648 C CA . LYS B 1 53 ? -2.734 24.703 16.719 1 86.81 53 LYS B CA 1
ATOM 1649 C C . LYS B 1 53 ? -2.189 25.406 17.953 1 86.81 53 LYS B C 1
ATOM 1651 O O . LYS B 1 53 ? -1.046 25.172 18.359 1 86.81 53 LYS B O 1
ATOM 1656 N N . THR B 1 54 ? -2.947 26.344 18.562 1 78.06 54 THR B N 1
ATOM 1657 C CA . THR B 1 54 ? -2.463 27.172 19.656 1 78.06 54 THR B CA 1
ATOM 1658 C C . THR B 1 54 ? -2.783 26.547 21 1 78.06 54 THR B C 1
ATOM 1660 O O . THR B 1 54 ? -2.086 26.781 21.984 1 78.06 54 THR B O 1
ATOM 1663 N N . ASP B 1 55 ? -3.928 25.797 21.141 1 70.5 55 ASP B N 1
ATOM 1664 C CA . ASP B 1 55 ? -4.293 25.266 22.453 1 70.5 55 ASP B CA 1
ATOM 1665 C C . ASP B 1 55 ? -3.684 23.891 22.672 1 70.5 55 ASP B C 1
ATOM 1667 O O . ASP B 1 55 ? -4.039 23.203 23.641 1 70.5 55 ASP B O 1
ATOM 1671 N N . ALA B 1 56 ? -3.082 23.422 21.703 1 55.16 56 ALA B N 1
ATOM 1672 C CA . ALA B 1 56 ? -2.678 22.031 21.906 1 55.16 56 ALA B CA 1
ATOM 1673 C C . ALA B 1 56 ? -1.936 21.875 23.234 1 55.16 56 ALA B C 1
ATOM 1675 O O . ALA B 1 56 ? -1.187 22.766 23.641 1 55.16 56 ALA B O 1
ATOM 1676 N N . LYS B 1 57 ? -2.518 21.25 24.188 1 52.38 57 LYS B N 1
ATOM 1677 C CA . LYS B 1 57 ? -1.695 20.844 25.328 1 52.38 57 LYS B CA 1
ATOM 1678 C C . LYS B 1 57 ? -0.226 20.734 24.938 1 52.38 57 LYS B C 1
ATOM 1680 O O . LYS B 1 57 ? 0.091 20.438 23.781 1 52.38 57 LYS B O 1
ATOM 1685 N N . ALA B 1 58 ? 0.697 21.359 25.672 1 49.41 58 ALA B N 1
ATOM 1686 C CA . ALA B 1 58 ? 2.104 21.703 25.859 1 49.41 58 ALA B CA 1
ATOM 1687 C C . ALA B 1 58 ? 3.016 20.625 25.281 1 49.41 58 ALA B C 1
ATOM 1689 O O . ALA B 1 58 ? 4.219 20.844 25.125 1 49.41 58 ALA B O 1
ATOM 1690 N N . LYS B 1 59 ? 2.436 19.438 25.281 1 50.97 59 LYS B N 1
ATOM 1691 C CA . LYS B 1 59 ? 3.506 18.438 25.344 1 50.97 59 LYS B CA 1
ATOM 1692 C C . LYS B 1 59 ? 4.312 18.406 24.047 1 50.97 59 LYS B C 1
ATOM 1694 O O . LYS B 1 59 ? 5.223 17.594 23.906 1 50.97 59 LYS B O 1
ATOM 1699 N N . MET B 1 60 ? 3.756 19.344 23.047 1 54.53 60 MET B N 1
ATOM 1700 C CA . MET B 1 60 ? 4.551 19 21.859 1 54.53 60 MET B CA 1
ATOM 1701 C C . MET B 1 60 ? 5.941 19.625 21.953 1 54.53 60 MET B C 1
ATOM 1703 O O . MET B 1 60 ? 6.156 20.578 22.688 1 54.53 60 MET B O 1
ATOM 1707 N N . ILE B 1 61 ? 6.895 19.062 21.484 1 58.5 61 ILE B N 1
ATOM 1708 C CA . ILE B 1 61 ? 8.266 19.547 21.375 1 58.5 61 ILE B CA 1
ATOM 1709 C C . ILE B 1 61 ? 8.266 20.984 20.859 1 58.5 61 ILE B C 1
ATOM 1711 O O . ILE B 1 61 ? 7.246 21.484 20.359 1 58.5 61 ILE B O 1
ATOM 1715 N N . ALA B 1 62 ? 9.148 21.688 21.219 1 71.38 62 ALA B N 1
ATOM 1716 C CA . ALA B 1 62 ? 9.422 23.062 20.797 1 71.38 62 ALA B CA 1
ATOM 1717 C C . ALA B 1 62 ? 9.289 23.219 19.281 1 71.38 62 ALA B C 1
ATOM 1719 O O . ALA B 1 62 ? 10.289 23.312 18.562 1 71.38 62 ALA B O 1
ATOM 1720 N N . ASP B 1 63 ? 8.047 22.891 18.688 1 86.69 63 ASP B N 1
ATOM 1721 C CA . ASP B 1 63 ? 7.754 23.125 17.281 1 86.69 63 ASP B CA 1
ATOM 1722 C C . ASP B 1 63 ? 6.379 23.75 17.109 1 86.69 63 ASP B C 1
ATOM 1724 O O . ASP B 1 63 ? 5.617 23.875 18.062 1 86.69 63 ASP B O 1
ATOM 1728 N N . ARG B 1 64 ? 6.148 24.406 15.945 1 89.56 64 ARG B N 1
ATOM 1729 C CA . ARG B 1 64 ? 4.82 24.859 15.547 1 89.56 64 ARG B CA 1
ATOM 1730 C C . ARG B 1 64 ? 4.055 23.734 14.852 1 89.56 64 ARG B C 1
ATOM 1732 O O . ARG B 1 64 ? 4.457 23.281 13.773 1 89.56 64 ARG B O 1
ATOM 1739 N N . TYR B 1 65 ? 2.951 23.359 15.461 1 92.5 65 TYR B N 1
ATOM 1740 C CA . TYR B 1 65 ? 2.154 22.266 14.906 1 92.5 65 TYR B CA 1
ATOM 1741 C C . TYR B 1 65 ? 1.031 22.797 14.031 1 92.5 65 TYR B C 1
ATOM 1743 O O . TYR B 1 65 ? 0.115 23.469 14.523 1 92.5 65 TYR B O 1
ATOM 1751 N N . VAL B 1 66 ? 1.107 22.469 12.75 1 93.56 66 VAL B N 1
ATOM 1752 C CA . VAL B 1 66 ? 0.184 22.984 11.742 1 93.56 66 VAL B CA 1
ATOM 1753 C C . VAL B 1 66 ? -0.879 21.938 11.438 1 93.56 66 VAL B C 1
ATOM 1755 O O . VAL B 1 66 ? -0.556 20.766 11.18 1 93.56 66 VAL B O 1
ATOM 1758 N N . ILE B 1 67 ? -2.104 22.312 11.43 1 93.75 67 ILE B N 1
ATOM 1759 C CA . ILE B 1 67 ? -3.182 21.406 11.055 1 93.75 67 ILE B CA 1
ATOM 1760 C C . ILE B 1 67 ? -3.191 21.203 9.539 1 93.75 67 ILE B C 1
ATOM 1762 O O . ILE B 1 67 ? -3.434 22.156 8.789 1 93.75 67 ILE B O 1
ATOM 1766 N N . ILE B 1 68 ? -2.971 19.984 9.172 1 95.81 68 ILE B N 1
ATOM 1767 C CA . ILE B 1 68 ? -2.857 19.797 7.73 1 95.81 68 ILE B CA 1
ATOM 1768 C C . ILE B 1 68 ? -4.027 18.938 7.23 1 95.81 68 ILE B C 1
ATOM 1770 O O . ILE B 1 68 ? -4.254 18.844 6.023 1 95.81 68 ILE B O 1
ATOM 1774 N N . ASN B 1 69 ? -4.695 18.297 8.102 1 93.88 69 ASN B N 1
ATOM 1775 C CA . ASN B 1 69 ? -5.902 17.531 7.812 1 93.88 69 ASN B CA 1
ATOM 1776 C C . ASN B 1 69 ? -6.793 17.406 9.039 1 93.88 69 ASN B C 1
ATOM 1778 O O . ASN B 1 69 ? -6.316 17.516 10.172 1 93.88 69 ASN B O 1
ATOM 1782 N N . ALA B 1 70 ? -8.031 17.281 8.789 1 90 70 ALA B N 1
ATOM 1783 C CA . ALA B 1 70 ? -8.984 17 9.859 1 90 70 ALA B CA 1
ATOM 1784 C C . ALA B 1 70 ? -10.078 16.047 9.383 1 90 70 ALA B C 1
ATOM 1786 O O . ALA B 1 70 ? -10.453 16.047 8.211 1 90 70 ALA B O 1
ATOM 1787 N N . SER B 1 71 ? -10.484 15.211 10.336 1 89.81 71 SER B N 1
ATOM 1788 C CA . SER B 1 71 ? -11.578 14.289 10.039 1 89.81 71 SER B CA 1
ATOM 1789 C C . SER B 1 71 ? -12.57 14.219 11.195 1 89.81 71 SER B C 1
ATOM 1791 O O . SER B 1 71 ? -12.219 14.531 12.336 1 89.81 71 SER B O 1
ATOM 1793 N N . ILE B 1 72 ? -13.812 13.93 10.859 1 86.81 72 ILE B N 1
ATOM 1794 C CA . ILE B 1 72 ? -14.867 13.75 11.844 1 86.81 72 ILE B CA 1
ATOM 1795 C C . ILE B 1 72 ? -15.281 12.273 11.891 1 86.81 72 ILE B C 1
ATOM 1797 O O . ILE B 1 72 ? -15.414 11.633 10.852 1 86.81 72 ILE B O 1
ATOM 1801 N N . ALA B 1 73 ? -15.359 11.781 13.078 1 88.94 73 ALA B N 1
ATOM 1802 C CA . ALA B 1 73 ? -15.805 10.406 13.289 1 88.94 73 ALA B CA 1
ATOM 1803 C C . ALA B 1 73 ? -16.828 10.328 14.406 1 88.94 73 ALA B C 1
ATOM 1805 O O . ALA B 1 73 ? -16.922 11.227 15.242 1 88.94 73 ALA B O 1
ATOM 1806 N N . LEU B 1 74 ? -17.641 9.234 14.305 1 90.56 74 LEU B N 1
ATOM 1807 C CA . LEU B 1 74 ? -18.531 8.961 15.43 1 90.56 74 LEU B CA 1
ATOM 1808 C C . LEU B 1 74 ? -17.734 8.508 16.656 1 90.56 74 LEU B C 1
ATOM 1810 O O . LEU B 1 74 ? -16.688 7.875 16.516 1 90.56 74 LEU B O 1
ATOM 1814 N N . SER B 1 75 ? -18.312 8.82 17.781 1 89.19 75 SER B N 1
ATOM 1815 C CA . SER B 1 75 ? -17.656 8.414 19.016 1 89.19 75 SER B CA 1
ATOM 1816 C C . SER B 1 75 ? -17.719 6.902 19.203 1 89.19 75 SER B C 1
ATOM 1818 O O . SER B 1 75 ? -18.594 6.238 18.641 1 89.19 75 SER B O 1
ATOM 1820 N N . GLU B 1 76 ? -16.766 6.359 19.906 1 85.56 76 GLU B N 1
ATOM 1821 C CA . GLU B 1 76 ? -16.656 4.922 20.125 1 85.56 76 GLU B CA 1
ATOM 1822 C C . GLU B 1 76 ? -17.875 4.367 20.844 1 85.56 76 GLU B C 1
ATOM 1824 O O . GLU B 1 76 ? -18.203 3.186 20.703 1 85.56 76 GLU B O 1
ATOM 1829 N N . ASP B 1 77 ? -18.609 5.203 21.609 1 86.25 77 ASP B N 1
ATOM 1830 C CA . ASP B 1 77 ? -19.75 4.758 22.422 1 86.25 77 ASP B CA 1
ATOM 1831 C C . ASP B 1 77 ? -21.047 4.801 21.609 1 86.25 77 ASP B C 1
ATOM 1833 O O . ASP B 1 77 ? -22.125 4.621 22.172 1 86.25 77 ASP B O 1
ATOM 1837 N N . TYR B 1 78 ? -20.891 5.027 20.422 1 90.94 78 TYR B N 1
ATOM 1838 C CA . TYR B 1 78 ? -22.062 5.074 19.562 1 90.94 78 TYR B CA 1
ATOM 1839 C C . TYR B 1 78 ? -22.828 3.756 19.609 1 90.94 78 TYR B C 1
ATOM 1841 O O . TYR B 1 78 ? -22.25 2.684 19.438 1 90.94 78 TYR B O 1
ATOM 1849 N N . VAL B 1 79 ? -24.109 3.789 19.844 1 91.56 79 VAL B N 1
ATOM 1850 C CA . VAL B 1 79 ? -25.031 2.674 19.766 1 91.56 79 VAL B CA 1
ATOM 1851 C C . VAL B 1 79 ? -26.125 2.988 18.734 1 91.56 79 VAL B C 1
ATOM 1853 O O . VAL B 1 79 ? -26.828 3.998 18.844 1 91.56 79 VAL B O 1
ATOM 1856 N N . ALA B 1 80 ? -26.203 2.084 17.766 1 92.06 80 ALA B N 1
ATOM 1857 C CA . ALA B 1 80 ? -27.141 2.316 16.672 1 92.06 80 ALA B CA 1
ATOM 1858 C C . ALA B 1 80 ? -28.578 2.156 17.141 1 92.06 80 ALA B C 1
ATOM 1860 O O . ALA B 1 80 ? -28.906 1.206 17.859 1 92.06 80 ALA B O 1
ATOM 1861 N N . THR B 1 81 ? -29.453 3.127 16.891 1 95 81 THR B N 1
ATOM 1862 C CA . THR B 1 81 ? -30.906 3.08 16.953 1 95 81 THR B CA 1
ATOM 1863 C C . THR B 1 81 ? -31.516 3.602 15.656 1 95 81 THR B C 1
ATOM 1865 O O . THR B 1 81 ? -30.844 4.285 14.875 1 95 81 THR B O 1
ATOM 1868 N N . PRO B 1 82 ? -32.656 3.174 15.344 1 95.31 82 PRO B N 1
ATOM 1869 C CA . PRO B 1 82 ? -33.281 3.699 14.125 1 95.31 82 PRO B CA 1
ATOM 1870 C C . PRO B 1 82 ? -33.25 5.223 14.055 1 95.31 82 PRO B C 1
ATOM 1872 O O . PRO B 1 82 ? -33.031 5.789 12.977 1 95.31 82 PRO B O 1
ATOM 1875 N N . GLU B 1 83 ? -33.469 5.863 15.195 1 94.5 83 GLU B N 1
ATOM 1876 C CA . GLU B 1 83 ? -33.438 7.324 15.258 1 94.5 83 GLU B CA 1
ATOM 1877 C C . GLU B 1 83 ? -32.062 7.848 14.914 1 94.5 83 GLU B C 1
ATOM 1879 O O . GLU B 1 83 ? -31.906 8.797 14.141 1 94.5 83 GLU B O 1
ATOM 1884 N N . LYS B 1 84 ? -31.062 7.223 15.539 1 95.5 84 LYS B N 1
ATOM 1885 C CA . LYS B 1 84 ? -29.688 7.66 15.297 1 95.5 84 LYS B CA 1
ATOM 1886 C C . LYS B 1 84 ? -29.266 7.379 13.859 1 95.5 84 LYS B C 1
ATOM 1888 O O . LYS B 1 84 ? -28.562 8.188 13.25 1 95.5 84 LYS B O 1
ATOM 1893 N N . GLU B 1 85 ? -29.641 6.336 13.289 1 95.62 85 GLU B N 1
ATOM 1894 C CA . GLU B 1 85 ? -29.328 6.008 11.898 1 95.62 85 GLU B CA 1
ATOM 1895 C C . GLU B 1 85 ? -29.938 7.023 10.938 1 95.62 85 GLU B C 1
ATOM 1897 O O . GLU B 1 85 ? -29.312 7.422 9.961 1 95.62 85 GLU B O 1
ATOM 1902 N N . SER B 1 86 ? -31.141 7.395 11.234 1 96.38 86 SER B N 1
ATOM 1903 C CA . SER B 1 86 ? -31.797 8.43 10.438 1 96.38 86 SER B CA 1
ATOM 1904 C C . SER B 1 86 ? -31.047 9.75 10.539 1 96.38 86 SER B C 1
ATOM 1906 O O . SER B 1 86 ? -30.906 10.477 9.547 1 96.38 86 SER B O 1
ATOM 1908 N N . ALA B 1 87 ? -30.656 10.039 11.727 1 96.12 87 ALA B N 1
ATOM 1909 C CA . ALA B 1 87 ? -29.891 11.266 11.938 1 96.12 87 ALA B CA 1
ATOM 1910 C C . ALA B 1 87 ? -28.578 11.234 11.164 1 96.12 87 ALA B C 1
ATOM 1912 O O . ALA B 1 87 ? -28.156 12.25 10.602 1 96.12 87 ALA B O 1
ATOM 1913 N N . ILE B 1 88 ? -27.859 10.133 11.133 1 95.94 88 ILE B N 1
ATOM 1914 C CA . ILE B 1 88 ? -26.609 9.977 10.406 1 95.94 88 ILE B CA 1
ATOM 1915 C C . ILE B 1 88 ? -26.844 10.203 8.914 1 95.94 88 ILE B C 1
ATOM 1917 O O . ILE B 1 88 ? -26.078 10.906 8.258 1 95.94 88 ILE B O 1
ATOM 1921 N N . GLN B 1 89 ? -27.891 9.633 8.391 1 96.5 89 GLN B N 1
ATOM 1922 C CA . GLN B 1 89 ? -28.234 9.82 6.988 1 96.5 89 GLN B CA 1
ATOM 1923 C C . GLN B 1 89 ? -28.484 11.297 6.68 1 96.5 89 GLN B C 1
ATOM 1925 O O . GLN B 1 89 ? -27.984 11.82 5.684 1 96.5 89 GLN B O 1
ATOM 1930 N N . SER B 1 90 ? -29.266 11.883 7.551 1 96.81 90 SER B N 1
ATOM 1931 C CA . SER B 1 90 ? -29.547 13.305 7.383 1 96.81 90 SER B CA 1
ATOM 1932 C C . SER B 1 90 ? -28.266 14.141 7.461 1 96.81 90 SER B C 1
ATOM 1934 O O . SER B 1 90 ? -28.078 15.07 6.676 1 96.81 90 SER B O 1
ATOM 1936 N N . ALA B 1 91 ? -27.438 13.82 8.445 1 95.88 91 ALA B N 1
ATOM 1937 C CA . ALA B 1 91 ? -26.156 14.523 8.586 1 95.88 91 ALA B CA 1
ATOM 1938 C C . ALA B 1 91 ? -25.297 14.359 7.332 1 95.88 91 ALA B C 1
ATOM 1940 O O . ALA B 1 91 ? -24.719 15.328 6.836 1 95.88 91 ALA B O 1
ATOM 1941 N N . ASN B 1 92 ? -25.219 13.141 6.781 1 94.62 92 ASN B N 1
ATOM 1942 C CA . ASN B 1 92 ? -24.469 12.867 5.562 1 94.62 92 ASN B CA 1
ATOM 1943 C C . ASN B 1 92 ? -24.984 13.68 4.383 1 94.62 92 ASN B C 1
ATOM 1945 O O . ASN B 1 92 ? -24.203 14.172 3.568 1 94.62 92 ASN B O 1
ATOM 1949 N N . GLU B 1 93 ? -26.234 13.812 4.27 1 95.5 93 GLU B N 1
ATOM 1950 C CA . GLU B 1 93 ? -26.844 14.617 3.215 1 95.5 93 GLU B CA 1
ATOM 1951 C C . GLU B 1 93 ? -26.438 16.078 3.328 1 95.5 93 GLU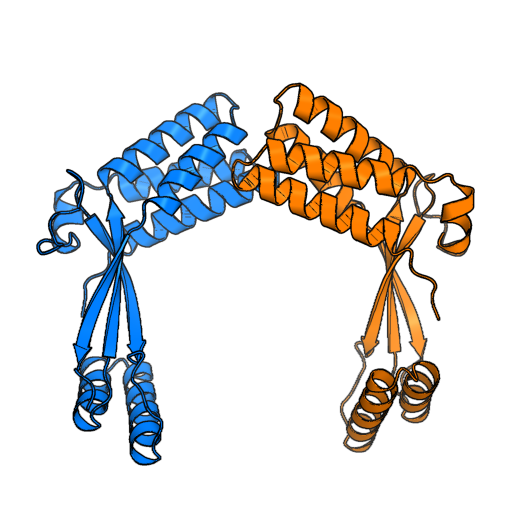 B C 1
ATOM 1953 O O . GLU B 1 93 ? -26.156 16.734 2.32 1 95.5 93 GLU B O 1
ATOM 1958 N N . LYS B 1 94 ? -26.469 16.562 4.516 1 94.69 94 LYS B N 1
ATOM 1959 C CA . LYS B 1 94 ? -26.062 17.953 4.746 1 94.69 94 LYS B CA 1
ATOM 1960 C C . LYS B 1 94 ? -24.594 18.141 4.434 1 94.69 94 LYS B C 1
ATOM 1962 O O . LYS B 1 94 ? -24.203 19.172 3.85 1 94.69 94 LYS B O 1
ATOM 1967 N N . LEU B 1 95 ? -23.75 17.141 4.871 1 89.81 95 LEU B N 1
ATOM 1968 C CA . LEU B 1 95 ? -22.328 17.188 4.555 1 89.81 95 LEU B CA 1
ATOM 1969 C C . LEU B 1 95 ? -22.109 17.219 3.047 1 89.81 95 LEU B C 1
ATOM 1971 O O . LEU B 1 95 ? -21.266 17.969 2.553 1 89.81 95 LEU B O 1
ATOM 1975 N N . ALA B 1 96 ? -22.891 16.406 2.355 1 91.62 96 ALA B N 1
ATOM 1976 C CA . ALA B 1 96 ? -22.766 16.312 0.901 1 91.62 96 ALA B CA 1
ATOM 1977 C C . ALA B 1 96 ? -23.078 17.656 0.251 1 91.62 96 ALA B C 1
ATOM 1979 O O . ALA B 1 96 ? -22.547 17.984 -0.816 1 91.62 96 ALA B O 1
ATOM 1980 N N . LYS B 1 97 ? -23.922 18.484 0.934 1 92.75 97 LYS B N 1
ATOM 1981 C CA . LYS B 1 97 ? -24.312 19.797 0.423 1 92.75 97 LYS B CA 1
ATOM 1982 C C . LYS B 1 97 ? -23.406 20.891 0.963 1 92.75 97 LYS B C 1
ATOM 1984 O O . LYS B 1 97 ? -23.672 22.078 0.775 1 92.75 97 LYS B O 1
ATOM 1989 N N . GLY B 1 98 ? -22.5 20.438 1.755 1 87.69 98 GLY B N 1
ATOM 1990 C CA . GLY B 1 98 ? -21.516 21.359 2.277 1 87.69 98 GLY B CA 1
ATOM 1991 C C . GLY B 1 98 ? -21.953 22.016 3.576 1 87.69 98 GLY B C 1
ATOM 1992 O O . GLY B 1 98 ? -21.281 22.938 4.07 1 87.69 98 GLY B O 1
ATOM 1993 N N . ASP B 1 99 ? -23.094 21.641 4.098 1 92.19 99 ASP B N 1
ATOM 1994 C CA . ASP B 1 99 ? -23.609 22.188 5.348 1 92.19 99 ASP B CA 1
ATOM 1995 C C . ASP B 1 99 ? -23.047 21.438 6.551 1 92.19 99 ASP B C 1
ATOM 1997 O O . ASP B 1 99 ? -23.766 20.703 7.23 1 92.19 99 ASP B O 1
ATOM 2001 N N . GLN B 1 100 ? -21.828 21.656 6.922 1 87.56 100 GLN B N 1
ATOM 2002 C CA . GLN B 1 100 ? -21.156 20.969 8.008 1 87.56 100 GLN B CA 1
ATOM 2003 C C . GLN B 1 100 ? -21.812 21.281 9.352 1 87.56 100 GLN B C 1
ATOM 2005 O O . GLN B 1 100 ? -22 20.375 10.18 1 87.56 100 GLN B O 1
ATOM 2010 N N . LYS B 1 101 ? -22.094 22.547 9.547 1 89.88 101 LYS B N 1
ATOM 2011 C CA . LYS B 1 101 ? -22.734 22.953 10.797 1 89.88 101 LYS B CA 1
ATOM 2012 C C . LYS B 1 101 ? -24.062 22.234 10.992 1 89.88 101 LYS B C 1
ATOM 2014 O O . LYS B 1 101 ? -24.344 21.734 12.086 1 89.88 101 LYS B O 1
ATOM 2019 N N . GLY B 1 102 ? -24.781 22.234 9.906 1 94.25 102 GLY B N 1
ATOM 2020 C CA . GLY B 1 102 ? -26.062 21.547 9.977 1 94.25 102 GLY B CA 1
ATOM 2021 C C . GLY B 1 102 ? -25.906 20.062 10.258 1 94.25 102 GLY B C 1
ATOM 2022 O O . GLY B 1 102 ? -26.703 19.484 10.992 1 94.25 102 GLY B O 1
ATOM 2023 N N . ALA B 1 103 ? -24.906 19.453 9.648 1 94.38 103 ALA B N 1
ATOM 2024 C CA . ALA B 1 103 ? -24.641 18.047 9.883 1 94.38 103 ALA B CA 1
ATOM 2025 C C . ALA B 1 103 ? -24.312 17.781 11.344 1 94.38 103 ALA B C 1
ATOM 2027 O O . ALA B 1 103 ? -24.891 16.906 11.977 1 94.38 103 ALA B O 1
ATOM 2028 N N . ILE B 1 104 ? -23.453 18.562 11.883 1 92.56 104 ILE B N 1
ATOM 2029 C CA . ILE B 1 104 ? -23.016 18.391 13.266 1 92.56 104 ILE B CA 1
ATOM 2030 C C . ILE B 1 104 ? -24.188 18.625 14.211 1 92.56 104 ILE B C 1
ATOM 2032 O O . ILE B 1 104 ? -24.391 17.875 15.172 1 92.56 104 ILE B O 1
ATOM 2036 N N . ASP B 1 105 ? -24.984 19.656 13.922 1 94.44 105 ASP B N 1
ATOM 2037 C CA . ASP B 1 105 ? -26.156 19.938 14.742 1 94.44 105 ASP B CA 1
ATOM 2038 C C . ASP B 1 105 ? -27.156 18.781 14.711 1 94.44 105 ASP B C 1
ATOM 2040 O O . ASP B 1 105 ? -27.75 18.438 15.734 1 94.44 105 ASP B O 1
ATOM 2044 N N . THR B 1 106 ? -27.281 18.219 13.586 1 96.31 106 THR B N 1
ATOM 2045 C CA . THR B 1 106 ? -28.172 17.062 13.445 1 96.31 106 THR B CA 1
ATOM 2046 C C . THR B 1 106 ? -27.703 15.914 14.328 1 96.31 106 THR B C 1
ATOM 2048 O O . THR B 1 106 ? -28.516 15.289 15.023 1 96.31 106 THR B O 1
ATOM 2051 N N . LEU B 1 107 ? -26.438 15.648 14.352 1 95.25 107 LEU B N 1
ATOM 2052 C CA . LEU B 1 107 ? -25.891 14.586 15.18 1 95.25 107 LEU B CA 1
ATOM 2053 C C . LEU B 1 107 ? -26.031 14.922 16.656 1 95.25 107 LEU B C 1
ATOM 2055 O O . LEU B 1 107 ? -26.391 14.062 17.469 1 95.25 107 LEU B O 1
ATOM 2059 N N . ARG B 1 108 ? -25.766 16.125 16.953 1 94 108 ARG B N 1
ATOM 2060 C CA . ARG B 1 108 ? -25.906 16.609 18.328 1 94 108 ARG B CA 1
ATOM 2061 C C . ARG B 1 108 ? -27.328 16.391 18.844 1 94 108 ARG B C 1
ATOM 2063 O O . ARG B 1 108 ? -27.516 15.852 19.938 1 94 108 ARG B O 1
ATOM 2070 N N . LEU B 1 109 ? -28.281 16.797 18.031 1 95 109 LEU B N 1
ATOM 2071 C CA . LEU B 1 109 ? -29.688 16.688 18.406 1 95 109 LEU B CA 1
ATOM 2072 C C . LEU B 1 109 ? -30.094 15.234 18.625 1 95 109 LEU B C 1
ATOM 2074 O O . LEU B 1 109 ? -30.938 14.945 19.469 1 95 109 LEU B O 1
ATOM 2078 N N . ALA B 1 110 ? -29.391 14.383 17.938 1 94.94 110 ALA B N 1
ATOM 2079 C CA . ALA B 1 110 ? -29.703 12.961 18.062 1 94.94 110 ALA B CA 1
ATOM 2080 C C . ALA B 1 110 ? -28.891 12.312 19.172 1 94.94 110 ALA B C 1
ATOM 2082 O O . ALA B 1 110 ? -29.016 11.109 19.438 1 94.94 110 ALA B O 1
ATOM 2083 N N . GLY B 1 111 ? -28.047 13.102 19.75 1 93.44 111 GLY B N 1
ATOM 2084 C CA . GLY B 1 111 ? -27.219 12.594 20.828 1 93.44 111 GLY B CA 1
ATOM 2085 C C . GLY B 1 111 ? -26.078 11.719 20.359 1 93.44 111 GLY B C 1
ATOM 2086 O O . GLY B 1 111 ? -25.703 10.758 21.031 1 93.44 111 GLY B O 1
ATOM 2087 N N . ILE B 1 112 ? -25.672 11.93 19.188 1 95 112 ILE B N 1
ATOM 2088 C CA . ILE B 1 112 ? -24.562 11.156 18.641 1 95 112 ILE B CA 1
ATOM 2089 C C . ILE B 1 112 ? -23.25 11.875 18.891 1 95 112 ILE B C 1
ATOM 2091 O O . ILE B 1 112 ? -23.047 13 18.422 1 95 112 ILE B O 1
ATOM 2095 N N . GLY B 1 113 ? -22.391 11.266 19.625 1 94.44 113 GLY B N 1
ATOM 2096 C CA . GLY B 1 113 ? -21.062 11.828 19.875 1 94.44 113 GLY B CA 1
ATOM 2097 C C . GLY B 1 113 ? -20.203 11.898 18.625 1 94.44 113 GLY B C 1
ATOM 2098 O O . GLY B 1 113 ? -20.172 10.961 17.828 1 94.44 113 GLY B O 1
ATOM 2099 N N . VAL B 1 114 ? -19.625 13.07 18.469 1 93.44 114 VAL B N 1
ATOM 2100 C CA . VAL B 1 114 ? -18.766 13.297 17.312 1 93.44 114 VAL B CA 1
ATOM 2101 C C . VAL B 1 114 ? -17.375 13.703 17.781 1 93.44 114 VAL B C 1
ATOM 2103 O O . VAL B 1 114 ? -17.234 14.57 18.641 1 93.44 114 VAL B O 1
ATOM 2106 N N . ILE B 1 115 ? -16.391 13 17.234 1 92.31 115 ILE B N 1
ATOM 2107 C CA . ILE B 1 115 ? -15 13.328 17.516 1 92.31 115 ILE B CA 1
ATOM 2108 C C . ILE B 1 115 ? -14.344 13.93 16.281 1 92.31 115 ILE B C 1
ATOM 2110 O O . ILE B 1 115 ? -14.555 13.445 15.164 1 92.31 115 ILE B O 1
ATOM 2114 N N . GLU B 1 116 ? -13.641 15 16.469 1 88.81 116 GLU B N 1
ATOM 2115 C CA . GLU B 1 116 ? -12.773 15.539 15.438 1 88.81 116 GLU B CA 1
ATOM 2116 C C . GLU B 1 116 ? -11.32 15.125 15.656 1 88.81 116 GLU B C 1
ATOM 2118 O O . GLU B 1 116 ? -10.773 15.328 16.734 1 88.81 116 GLU B O 1
ATOM 2123 N N . ASN B 1 117 ? -10.844 14.516 14.625 1 91.75 117 ASN B N 1
ATOM 2124 C CA . ASN B 1 117 ? -9.414 14.242 14.617 1 91.75 117 ASN B CA 1
ATOM 2125 C C . ASN B 1 117 ? -8.648 15.266 13.789 1 91.75 117 ASN B C 1
ATOM 2127 O O . ASN B 1 117 ? -9.008 15.531 12.641 1 91.75 117 ASN B O 1
ATOM 2131 N N . GLN B 1 118 ? -7.66 15.906 14.375 1 91.31 118 GLN B N 1
ATOM 2132 C CA . GLN B 1 118 ? -6.766 16.812 13.664 1 91.31 118 GLN B CA 1
ATOM 2133 C C . GLN B 1 118 ? -5.383 16.203 13.484 1 91.31 118 GLN B C 1
ATOM 2135 O O . GLN B 1 118 ? -4.816 15.641 14.43 1 91.31 118 GLN B O 1
ATOM 2140 N N . TYR B 1 119 ? -4.914 16.312 12.258 1 94.25 119 TYR B N 1
ATOM 2141 C CA . TYR B 1 119 ? -3.566 15.852 11.945 1 94.25 119 TYR B CA 1
ATOM 2142 C C . TYR B 1 119 ? -2.58 17.016 11.914 1 94.25 119 TYR B C 1
ATOM 2144 O O . TYR B 1 119 ? -2.68 17.891 11.062 1 94.25 119 TYR B O 1
ATOM 2152 N N . LEU B 1 120 ? -1.628 16.984 12.852 1 93.94 120 LEU B N 1
ATOM 2153 C CA . LEU B 1 120 ? -0.728 18.094 13.117 1 93.94 120 LEU B CA 1
ATOM 2154 C C . LEU B 1 120 ? 0.677 17.797 12.602 1 93.94 120 LEU B C 1
ATOM 2156 O O . LEU B 1 120 ? 1.294 16.812 13.016 1 93.94 120 LEU B O 1
ATOM 2160 N N . MET B 1 121 ? 1.128 18.578 11.75 1 95.5 121 MET B N 1
ATOM 2161 C CA . MET B 1 121 ? 2.488 18.484 11.234 1 95.5 121 MET B CA 1
ATOM 2162 C C . MET B 1 121 ? 3.43 19.422 11.992 1 95.5 121 MET B C 1
ATOM 2164 O O . MET B 1 121 ? 3.209 20.625 12.047 1 95.5 121 MET B O 1
ATOM 2168 N N . PRO B 1 122 ? 4.441 18.859 12.594 1 95.12 122 PRO B N 1
ATOM 2169 C CA . PRO B 1 122 ? 5.465 19.75 13.141 1 95.12 122 PRO B CA 1
ATOM 2170 C C . PRO B 1 122 ? 6.273 20.469 12.055 1 95.12 122 PRO B C 1
ATOM 2172 O O . PRO B 1 122 ? 7.094 19.828 11.383 1 95.12 122 PRO B O 1
ATOM 2175 N N . LEU B 1 123 ? 6.102 21.734 11.938 1 95.25 123 LEU B N 1
ATOM 2176 C CA . LEU B 1 123 ? 6.559 22.484 10.773 1 95.25 123 LEU B CA 1
ATOM 2177 C C . LEU B 1 123 ? 8.078 22.5 10.695 1 95.25 123 LEU B C 1
ATOM 2179 O O . LEU B 1 123 ? 8.648 22.172 9.648 1 95.25 123 LEU B O 1
ATOM 2183 N N . ASN B 1 124 ? 8.797 22.844 11.727 1 94.06 124 ASN B N 1
ATOM 2184 C CA . ASN B 1 124 ? 10.25 22.953 11.695 1 94.06 124 ASN B CA 1
ATOM 2185 C C . ASN B 1 124 ? 10.914 21.594 11.523 1 94.06 124 ASN B C 1
ATOM 2187 O O . ASN B 1 124 ? 11.875 21.469 10.758 1 94.06 124 ASN B O 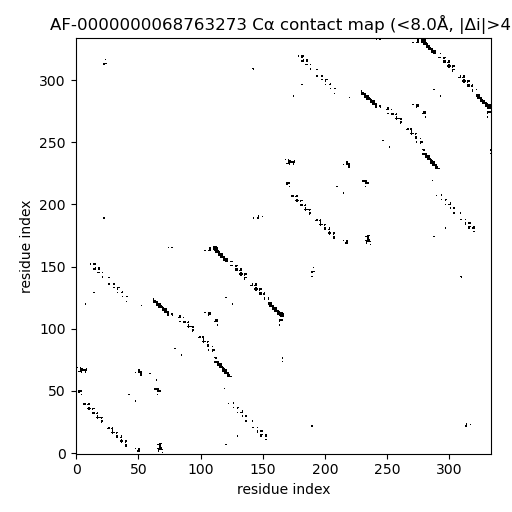1
ATOM 2191 N N . GLN B 1 125 ? 10.383 20.641 12.25 1 94.94 125 GLN B N 1
ATOM 2192 C CA . GLN B 1 125 ? 10.93 19.297 12.109 1 94.94 125 GLN B CA 1
ATOM 2193 C C . GLN B 1 125 ? 10.766 18.781 10.68 1 94.94 125 GLN B C 1
ATOM 2195 O O . GLN B 1 125 ? 11.664 18.141 10.141 1 94.94 125 GLN B O 1
ATOM 2200 N N . THR B 1 126 ? 9.625 19.031 10.102 1 97.62 126 THR B N 1
ATOM 2201 C CA . THR B 1 126 ? 9.367 18.594 8.734 1 97.62 126 THR B CA 1
ATOM 2202 C C . THR B 1 126 ? 10.289 19.312 7.754 1 97.62 126 THR B C 1
ATOM 2204 O O . THR B 1 126 ? 10.859 18.703 6.859 1 97.62 126 THR B O 1
ATOM 2207 N N . ARG B 1 127 ? 10.453 20.609 7.938 1 98.06 127 ARG B N 1
ATOM 2208 C CA . ARG B 1 127 ? 11.367 21.375 7.102 1 98.06 127 ARG B CA 1
ATOM 2209 C C . ARG B 1 127 ? 12.781 20.812 7.164 1 98.06 127 ARG B C 1
ATOM 2211 O O . ARG B 1 127 ? 13.438 20.656 6.133 1 98.06 127 ARG B O 1
ATOM 2218 N N . LYS B 1 128 ? 13.227 20.484 8.336 1 97.81 128 LYS B N 1
ATOM 2219 C CA . LYS B 1 128 ? 14.57 19.953 8.531 1 97.81 128 LYS B CA 1
ATOM 2220 C C . LYS B 1 128 ? 14.719 18.594 7.84 1 97.81 128 LYS B C 1
ATOM 2222 O O . LYS B 1 128 ? 15.727 18.344 7.184 1 97.81 128 LYS B O 1
ATOM 2227 N N . ALA B 1 129 ? 13.758 17.75 8.055 1 98.62 129 ALA B N 1
ATOM 2228 C CA . ALA B 1 129 ? 13.805 16.422 7.445 1 98.62 129 ALA B CA 1
ATOM 2229 C C . ALA B 1 129 ? 13.867 16.531 5.922 1 98.62 129 ALA B C 1
ATOM 2231 O O . ALA B 1 129 ? 14.656 15.836 5.281 1 98.62 129 ALA B O 1
ATOM 2232 N N . VAL B 1 130 ? 13.031 17.375 5.348 1 98.94 130 VAL B N 1
ATOM 2233 C CA . VAL B 1 130 ? 12.984 17.516 3.896 1 98.94 130 VAL B CA 1
ATOM 2234 C C . VAL B 1 130 ? 14.305 18.078 3.387 1 98.94 130 VAL B C 1
ATOM 2236 O O . VAL B 1 130 ? 14.836 17.625 2.373 1 98.94 130 VAL B O 1
ATOM 2239 N N . ALA B 1 131 ? 14.859 19.047 4.023 1 98.81 131 ALA B N 1
ATOM 2240 C CA . ALA B 1 131 ? 16.156 19.594 3.643 1 98.81 131 ALA B CA 1
ATOM 2241 C C . ALA B 1 131 ? 17.25 18.531 3.703 1 98.81 131 ALA B C 1
ATOM 2243 O O . ALA B 1 131 ? 18.078 18.422 2.797 1 98.81 131 ALA B O 1
ATOM 2244 N N . GLN B 1 132 ? 17.25 17.797 4.762 1 98.88 132 GLN B N 1
ATOM 2245 C CA . GLN B 1 132 ? 18.219 16.719 4.891 1 98.88 132 GLN B CA 1
ATOM 2246 C C . GLN B 1 132 ? 18.047 15.688 3.771 1 98.88 132 GLN B C 1
ATOM 2248 O O . GLN B 1 132 ? 19.031 15.211 3.209 1 98.88 132 GLN B O 1
ATOM 2253 N N . ALA B 1 133 ? 16.828 15.328 3.506 1 98.94 133 ALA B N 1
ATOM 2254 C CA . ALA B 1 133 ? 16.562 14.375 2.434 1 98.94 133 ALA B CA 1
ATOM 2255 C C . ALA B 1 133 ? 17.094 14.891 1.096 1 98.94 133 ALA B C 1
ATOM 2257 O O . ALA B 1 133 ? 17.625 14.125 0.292 1 98.94 133 ALA B O 1
ATOM 2258 N N . GLN B 1 134 ? 16.922 16.188 0.851 1 98.88 134 GLN B N 1
ATOM 2259 C CA . GLN B 1 134 ? 17.453 16.766 -0.379 1 98.88 134 GLN B CA 1
ATOM 2260 C C . GLN B 1 134 ? 18.953 16.547 -0.494 1 98.88 134 GLN B C 1
ATOM 2262 O O . GLN B 1 134 ? 19.453 16.172 -1.559 1 98.88 134 GLN B O 1
ATOM 2267 N N . GLU B 1 135 ? 19.656 16.766 0.534 1 98.88 135 GLU B N 1
ATOM 2268 C CA . GLU B 1 135 ? 21.094 16.578 0.539 1 98.88 135 GLU B CA 1
ATOM 2269 C C . GLU B 1 135 ? 21.469 15.125 0.306 1 98.88 135 GLU B C 1
ATOM 2271 O O . GLU B 1 135 ? 22.406 14.828 -0.441 1 98.88 135 GLU B O 1
ATOM 2276 N N . LEU B 1 136 ? 20.781 14.258 0.977 1 98.94 136 LEU B N 1
ATOM 2277 C CA . LEU B 1 136 ? 21.031 12.828 0.832 1 98.94 136 LEU B CA 1
ATOM 2278 C C . LEU B 1 136 ? 20.75 12.367 -0.594 1 98.94 136 LEU B C 1
ATOM 2280 O O . LEU B 1 136 ? 21.516 11.578 -1.157 1 98.94 136 LEU B O 1
ATOM 2284 N N . LEU B 1 137 ? 19.703 12.867 -1.166 1 98.88 137 LEU B N 1
ATOM 2285 C CA . LEU B 1 137 ? 19.359 12.523 -2.541 1 98.88 137 LEU B CA 1
ATOM 2286 C C . LEU 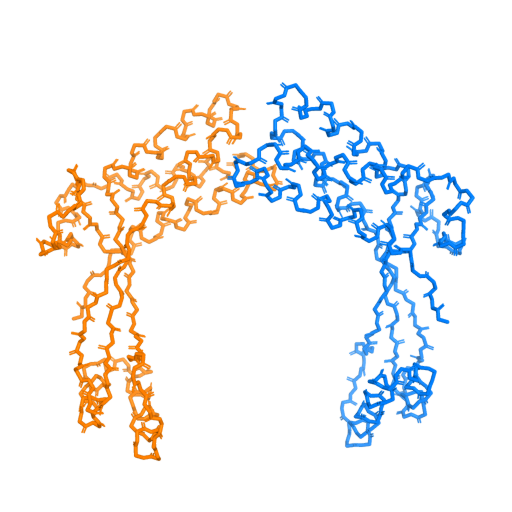B 1 137 ? 20.438 12.992 -3.504 1 98.88 137 LEU B C 1
ATOM 2288 O O . LEU B 1 137 ? 20.812 12.273 -4.43 1 98.88 137 LEU B O 1
ATOM 2292 N N . LYS B 1 138 ? 20.922 14.148 -3.266 1 98.56 138 LYS B N 1
ATOM 2293 C CA . LYS B 1 138 ? 22 14.68 -4.086 1 98.56 138 LYS B CA 1
ATOM 2294 C C . LYS B 1 138 ? 23.25 13.812 -3.98 1 98.56 138 LYS B C 1
ATOM 2296 O O . LYS B 1 138 ? 23.969 13.633 -4.961 1 98.56 138 LYS B O 1
ATOM 2301 N N . ALA B 1 139 ? 23.453 13.195 -2.861 1 98.62 139 ALA B N 1
ATOM 2302 C CA . ALA B 1 139 ? 24.641 12.375 -2.596 1 98.62 139 ALA B CA 1
ATOM 2303 C C . ALA B 1 139 ? 24.422 10.938 -3.057 1 98.62 139 ALA B C 1
ATOM 2305 O O . ALA B 1 139 ? 25.297 10.094 -2.908 1 98.62 139 ALA B O 1
ATOM 2306 N N . GLY B 1 140 ? 23.281 10.609 -3.469 1 98.31 140 GLY B N 1
ATOM 2307 C CA . GLY B 1 140 ? 23 9.258 -3.93 1 98.31 140 GLY B CA 1
ATOM 2308 C C . GLY B 1 140 ? 22.703 8.289 -2.797 1 98.31 140 GLY B C 1
ATOM 2309 O O . GLY B 1 140 ? 22.766 7.074 -2.984 1 98.31 140 GLY B O 1
ATOM 2310 N N . LYS B 1 141 ? 22.438 8.844 -1.607 1 98.62 141 LYS B N 1
ATOM 2311 C CA . LYS B 1 141 ? 22.109 8.039 -0.437 1 98.62 141 LYS B CA 1
ATOM 2312 C C . LYS B 1 141 ? 20.609 7.852 -0.303 1 98.62 141 LYS B C 1
ATOM 2314 O O . LYS B 1 141 ? 19.984 8.359 0.638 1 98.62 141 LYS B O 1
ATOM 2319 N N . TYR B 1 142 ? 20.125 7.066 -1.23 1 98.88 142 TYR B N 1
ATOM 2320 C CA . TYR B 1 142 ? 18.688 6.98 -1.445 1 98.88 142 TYR B CA 1
ATOM 2321 C C . TYR B 1 142 ? 18 6.266 -0.284 1 98.88 142 TYR B C 1
ATOM 2323 O O . TYR B 1 142 ? 16.891 6.617 0.099 1 98.88 142 TYR B O 1
ATOM 2331 N N . TYR B 1 143 ? 18.609 5.262 0.285 1 98.62 143 TYR B N 1
ATOM 2332 C CA . TYR B 1 143 ? 18.016 4.539 1.411 1 98.62 143 TYR B CA 1
ATOM 2333 C C . TYR B 1 143 ? 17.875 5.449 2.625 1 98.62 143 TYR B C 1
ATOM 2335 O O . TYR B 1 143 ? 16.812 5.48 3.262 1 98.62 143 TYR B O 1
ATOM 2343 N N . GLU B 1 144 ? 18.906 6.203 2.893 1 98.81 144 GLU B N 1
ATOM 2344 C CA . GLU B 1 144 ? 18.875 7.121 4.031 1 98.81 144 GLU B CA 1
ATOM 2345 C C . GLU B 1 144 ? 17.875 8.242 3.812 1 98.81 144 GLU B C 1
ATOM 2347 O O . GLU B 1 144 ? 17.203 8.688 4.754 1 98.81 144 GLU B O 1
ATOM 2352 N N . ALA B 1 145 ? 17.812 8.711 2.531 1 98.94 145 ALA B N 1
ATOM 2353 C CA . ALA B 1 145 ? 16.828 9.742 2.217 1 98.94 145 ALA B CA 1
ATOM 2354 C C . ALA B 1 145 ? 15.414 9.25 2.514 1 98.94 145 ALA B C 1
ATOM 2356 O O . ALA B 1 145 ? 14.609 9.984 3.1 1 98.94 145 ALA B O 1
ATOM 2357 N N . ASN B 1 146 ? 15.148 8.023 2.115 1 98.88 146 ASN B N 1
ATOM 2358 C CA . ASN B 1 146 ? 13.852 7.418 2.408 1 98.88 146 ASN B CA 1
ATOM 2359 C C . ASN B 1 146 ? 13.562 7.406 3.906 1 98.88 146 ASN B C 1
ATOM 2361 O O . ASN B 1 146 ? 12.453 7.723 4.332 1 98.88 146 ASN B O 1
ATOM 2365 N N . LEU B 1 147 ? 14.586 7.105 4.719 1 98.81 147 LEU B N 1
ATOM 2366 C CA . LEU B 1 147 ? 14.375 6.984 6.156 1 98.81 147 LEU B CA 1
ATOM 2367 C C . LEU B 1 147 ? 14.109 8.344 6.785 1 98.81 147 LEU B C 1
ATOM 2369 O O . LEU B 1 147 ? 13.297 8.461 7.703 1 98.81 147 LEU B O 1
ATOM 2373 N N . VAL B 1 148 ? 14.797 9.328 6.258 1 98.88 148 VAL B N 1
ATOM 2374 C CA . VAL B 1 148 ? 14.594 10.68 6.77 1 98.88 148 VAL B CA 1
ATOM 2375 C C . VAL B 1 148 ? 13.18 11.148 6.43 1 98.88 148 VAL B C 1
ATOM 2377 O O . VAL B 1 148 ? 12.484 11.719 7.277 1 98.88 148 VAL B O 1
ATOM 2380 N N . LEU B 1 149 ? 12.734 10.914 5.223 1 98.94 149 LEU B N 1
ATOM 2381 C CA . LEU B 1 149 ? 11.383 11.273 4.809 1 98.94 149 LEU B CA 1
ATOM 2382 C C . LEU B 1 149 ? 10.344 10.477 5.586 1 98.94 149 LEU B C 1
ATOM 2384 O O . LEU B 1 149 ? 9.281 11 5.93 1 98.94 149 LEU B O 1
ATOM 2388 N N . LYS B 1 150 ? 10.648 9.25 5.828 1 98.81 150 LYS B N 1
ATOM 2389 C CA . LYS B 1 150 ? 9.781 8.438 6.68 1 98.81 150 LYS B CA 1
ATOM 2390 C C . LYS B 1 150 ? 9.594 9.086 8.047 1 98.81 150 LYS B C 1
ATOM 2392 O O . LYS B 1 150 ? 8.484 9.109 8.586 1 98.81 150 LYS B O 1
ATOM 2397 N N . GLY B 1 151 ? 10.648 9.508 8.586 1 98.38 151 GLY B N 1
ATOM 2398 C CA . GLY B 1 151 ? 10.578 10.195 9.867 1 98.38 151 GLY B CA 1
ATOM 2399 C C . GLY B 1 151 ? 9.648 11.391 9.852 1 98.38 151 GLY B C 1
ATOM 2400 O O . GLY B 1 151 ? 8.938 11.648 10.82 1 98.38 151 GLY B O 1
ATOM 2401 N N . ALA B 1 152 ? 9.695 12.133 8.75 1 98.31 152 ALA B N 1
ATOM 2402 C CA . ALA B 1 152 ? 8.781 13.258 8.609 1 98.31 152 ALA B CA 1
ATOM 2403 C C . ALA B 1 152 ? 7.324 12.797 8.641 1 98.31 152 ALA B C 1
ATOM 2405 O O . ALA B 1 152 ? 6.48 13.414 9.297 1 98.31 152 ALA B O 1
ATOM 2406 N N . GLU B 1 153 ? 7.059 11.742 7.941 1 97.88 153 GLU B N 1
ATOM 2407 C CA . GLU B 1 153 ? 5.711 11.188 7.93 1 97.88 153 GLU B CA 1
ATOM 2408 C C . GLU B 1 153 ? 5.297 10.703 9.32 1 97.88 153 GLU B C 1
ATOM 2410 O O . GLU B 1 153 ? 4.172 10.945 9.758 1 97.88 153 GLU B O 1
ATOM 2415 N N . GLU B 1 154 ? 6.188 10.086 10.031 1 97.06 154 GLU B N 1
ATOM 2416 C CA . GLU B 1 154 ? 5.898 9.508 11.344 1 97.06 154 GLU B CA 1
ATOM 2417 C C . GLU B 1 154 ? 5.797 10.578 12.414 1 97.06 154 GLU B C 1
ATOM 2419 O O . GLU B 1 154 ? 5.305 10.32 13.516 1 97.06 154 GLU B O 1
ATOM 2424 N N . GLY B 1 155 ? 6.238 11.797 12.07 1 94.62 155 GLY B N 1
ATOM 2425 C CA . GLY B 1 155 ? 6.195 12.906 13.016 1 94.62 155 GLY B CA 1
ATOM 2426 C C . GLY B 1 155 ? 4.816 13.523 13.141 1 94.62 155 GLY B C 1
ATOM 2427 O O . GLY B 1 155 ? 4.578 14.344 14.031 1 94.62 155 GLY B O 1
ATOM 2428 N N . ILE B 1 156 ? 3.834 13.156 12.289 1 94.94 156 ILE B N 1
ATOM 2429 C CA . ILE B 1 156 ? 2.473 13.68 12.367 1 94.94 156 ILE B CA 1
ATOM 2430 C C . ILE B 1 156 ? 1.831 13.242 13.688 1 94.94 156 ILE B C 1
ATOM 2432 O O . ILE B 1 156 ? 1.953 12.086 14.094 1 94.94 156 ILE B O 1
ATOM 2436 N N . VAL B 1 157 ? 1.251 14.211 14.336 1 92.69 157 VAL B N 1
ATOM 2437 C CA . VAL B 1 157 ? 0.544 13.953 15.586 1 92.69 157 VAL B CA 1
ATOM 2438 C C . VAL B 1 157 ? -0.963 14.039 15.352 1 92.69 157 VAL B C 1
ATOM 2440 O O . VAL B 1 157 ? -1.441 14.945 14.672 1 92.69 157 VAL B O 1
ATOM 2443 N N . VAL B 1 158 ? -1.672 13.102 15.852 1 91.38 158 VAL B N 1
ATOM 2444 C CA . VAL B 1 158 ? -3.129 13.148 15.797 1 91.38 158 VAL B CA 1
ATOM 2445 C C . VAL B 1 158 ? -3.686 13.648 17.125 1 91.38 158 VAL B C 1
ATOM 2447 O O . VAL B 1 158 ? -3.373 13.094 18.188 1 91.38 158 VAL B O 1
ATOM 2450 N N . ASP B 1 159 ? -4.402 14.703 17.031 1 89.88 159 ASP B N 1
ATOM 2451 C CA . ASP B 1 159 ? -5.098 15.273 18.188 1 89.88 159 ASP B CA 1
ATOM 2452 C C . ASP B 1 159 ? -6.609 15.102 18.047 1 89.88 159 ASP B C 1
ATOM 2454 O O . ASP B 1 159 ? -7.207 15.57 17.078 1 89.88 159 ASP B O 1
ATOM 2458 N N . SER B 1 160 ? -7.133 14.438 19.031 1 88.69 160 SER B N 1
ATOM 2459 C CA . SER B 1 160 ? -8.57 14.18 19 1 88.69 160 SER B CA 1
ATOM 2460 C C . SER B 1 160 ? -9.32 15.094 19.953 1 88.69 160 SER B C 1
ATOM 2462 O O . SER B 1 160 ? -8.875 15.32 21.078 1 88.69 160 SER B O 1
ATOM 2464 N N . GLU B 1 161 ? -10.445 15.648 19.422 1 85.19 161 GLU B N 1
ATOM 2465 C CA . GLU B 1 161 ? -11.297 16.5 20.25 1 85.19 161 GLU B CA 1
ATOM 2466 C C . GLU B 1 161 ? -12.766 16.109 20.109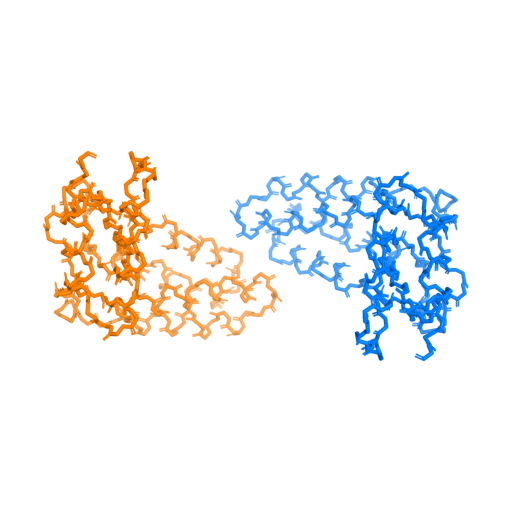 1 85.19 161 GLU B C 1
ATOM 2468 O O . GLU B 1 161 ? -13.25 15.852 19 1 85.19 161 GLU B O 1
ATOM 2473 N N . MET B 1 162 ? -13.422 16.016 21.219 1 87.38 162 MET B N 1
ATOM 2474 C CA . MET B 1 162 ? -14.859 15.75 21.203 1 87.38 162 MET B CA 1
ATOM 2475 C C . MET B 1 162 ? -15.633 16.984 20.766 1 87.38 162 MET B C 1
ATOM 2477 O O . MET B 1 162 ? -15.57 18.031 21.422 1 87.38 162 MET B O 1
ATOM 2481 N N . LEU B 1 163 ? -16.328 16.875 19.625 1 87.38 163 LEU B N 1
ATOM 2482 C CA . LEU B 1 163 ? -17.109 18 19.125 1 87.38 163 LEU B CA 1
ATOM 2483 C C . LEU B 1 163 ? -18.516 17.984 19.703 1 87.38 163 LEU B C 1
ATOM 2485 O O . LEU B 1 163 ? -19.094 19.047 19.953 1 87.38 163 LEU B O 1
ATOM 2489 N N . VAL B 1 164 ? -19.016 16.859 19.703 1 88.94 164 VAL B N 1
ATOM 2490 C CA . VAL B 1 164 ? -20.359 16.641 20.25 1 88.94 164 VAL B CA 1
ATOM 2491 C C . VAL B 1 164 ? -20.344 15.461 21.219 1 88.94 164 VAL B C 1
ATOM 2493 O O . VAL B 1 164 ? -19.828 14.391 20.891 1 88.94 164 VAL B O 1
ATOM 2496 N N . ALA B 1 165 ? -20.844 15.688 22.391 1 86.81 165 ALA B N 1
ATOM 2497 C CA . ALA B 1 165 ? -20.969 14.594 23.344 1 86.81 165 ALA B CA 1
ATOM 2498 C C . ALA B 1 165 ? -22.172 13.711 23.031 1 86.81 165 ALA B C 1
ATOM 2500 O O . ALA B 1 165 ? -23.219 14.211 22.641 1 86.81 165 ALA B O 1
ATOM 2501 N N . GLY B 1 166 ? -21.797 12.461 23.047 1 80.44 166 GLY B N 1
ATOM 2502 C CA . GLY B 1 166 ? -22.891 11.531 22.844 1 80.44 166 GLY B CA 1
ATOM 2503 C C . GLY B 1 166 ? -23.75 11.328 24.078 1 80.44 166 GLY B C 1
ATOM 2504 O O . GLY B 1 166 ? -23.344 11.719 25.188 1 80.44 166 GLY B O 1
ATOM 2505 N N . ASN B 1 167 ? -25.047 10.906 23.891 1 77.88 167 ASN B N 1
ATOM 2506 C CA . ASN B 1 167 ? -25.938 10.523 24.984 1 77.88 167 ASN B CA 1
ATOM 2507 C C . ASN B 1 167 ? -26.094 9.008 25.062 1 77.88 167 ASN B C 1
ATOM 2509 O O . ASN B 1 167 ? -26.016 8.312 24.047 1 77.88 167 ASN B O 1
#

Nearest PDB structures (foldseek):
  3dza-assembly1_C  TM=8.418E-01  e=1.840E-25  Klebsiella pneumoniae subsp. pneumoniae MGH 78578
  6uxt-assembly1_A  TM=8.298E-01  e=1.106E-20  Shigella flexneri 2a str. 2457T
  6a09-assembly1_A  TM=8.207E-01  e=1.631E-17  Salmonella enterica subsp. enterica
  8ugl-assembly1_4C  TM=4.637E-01  e=1.273E+00  Sus scrofa
  7n9z-assembly1_H  TM=4.538E-01  e=1.431E+00  Escherichia coli

pLDDT: mean 92.18, std 9.8, range [49.41, 98.94]

Solvent-accessible surface area (backbone atoms only — not comparable to full-atom values): 17325 Å² total; per-residue (Å²): 125,88,62,53,32,59,52,55,37,51,22,52,49,26,42,53,49,18,41,50,27,47,69,72,68,31,60,70,59,17,48,52,26,40,50,51,20,46,58,48,61,62,57,54,69,76,79,44,52,83,25,38,60,81,78,66,68,81,83,62,58,104,55,55,32,29,25,32,41,72,48,77,41,73,35,90,81,66,72,93,40,76,68,44,52,50,30,51,52,54,18,51,51,28,44,75,71,65,35,52,67,59,15,52,49,37,28,41,76,57,27,40,19,29,29,34,38,35,34,25,37,38,48,60,62,38,51,50,27,44,52,51,23,51,55,28,48,75,68,66,36,53,53,60,19,37,47,36,43,46,48,42,63,68,54,50,39,80,46,77,42,80,74,28,71,54,112,126,88,63,53,32,59,53,54,37,50,22,51,48,25,42,53,50,17,40,50,27,46,70,72,70,31,60,67,58,18,49,50,27,42,49,52,19,45,58,49,62,61,57,55,67,76,79,45,52,84,24,39,60,80,76,59,74,74,81,60,64,104,56,56,34,29,26,32,42,72,47,80,42,73,35,90,82,66,70,90,42,76,70,43,52,51,29,51,53,52,17,50,53,30,44,75,71,65,34,52,68,59,16,52,49,39,28,40,76,57,27,40,19,28,30,35,38,34,34,27,38,37,48,59,62,37,52,51,27,45,54,50,23,52,55,27,50,75,69,66,38,54,53,61,20,36,48,36,43,46,48,41,63,66,54,50,41,79,46,76,43,79,75,27,71,55,112

Organism: NCBI:txid1432552

Radius of gyration: 26.87 Å; Cα contacts (8 Å, |Δi|>4): 554; chains: 2; bounding box: 61×66×53 Å